Protein AF-A0A8H4EU46-F1 (afdb_monomer_lite)

pLDDT: mean 80.04, std 10.5, range [46.53, 94.75]

Organism: Gigaspora margarita (NCBI:txid4874)

Sequence (264 aa):
MSDFSQFVHKLSEPIPQYVLGCLPAITIAGASPANNFTQKLIWILLCLGCPFIGIFYSVNVGGHKQSRCLFWLSSNNFEDNQNGQLSYRPVGLHTMKPSANQDIDMEEYVDRCIAKVSVLERLSSIIPMYYIIVGVLEGISRAAGPIACEDWPYIPLLLSWTIPALWRRISSGNLVVKDPKKEFRDQKIIMDDDPDYKSHKYFTVFLTVFVSIFFPWITVLLAYQTPPIGYFCRSKYITIICSIWSFNNALAYLWHLKGEKKLN

Radius of gyration: 20.61 Å; chains: 1; bounding box: 51×35×64 Å

Structure (mmCIF, N/CA/C/O backbone):
data_AF-A0A8H4EU46-F1
#
_entry.id   AF-A0A8H4EU46-F1
#
loop_
_atom_site.group_PDB
_atom_site.id
_atom_site.type_symbol
_atom_site.label_atom_id
_atom_site.label_alt_id
_atom_site.label_comp_id
_atom_site.label_asym_id
_atom_site.label_entity_id
_atom_site.label_seq_id
_atom_site.pdbx_PDB_ins_code
_atom_site.Cartn_x
_atom_site.Cartn_y
_atom_site.Cartn_z
_atom_site.occupancy
_atom_site.B_iso_or_equiv
_atom_site.auth_seq_id
_atom_site.auth_comp_id
_atom_site.auth_asym_id
_atom_site.auth_atom_id
_atom_site.pdbx_PDB_model_num
ATOM 1 N N . MET A 1 1 ? -33.243 0.406 18.467 1.00 50.25 1 MET A N 1
ATOM 2 C CA . MET A 1 1 ? -31.784 0.589 18.679 1.00 50.25 1 MET A CA 1
ATOM 3 C C . MET A 1 1 ? -31.140 -0.572 19.446 1.00 50.25 1 MET A C 1
ATOM 5 O O . MET A 1 1 ? -29.965 -0.818 19.215 1.00 50.25 1 MET A O 1
ATOM 9 N N . SER A 1 2 ? -31.877 -1.318 20.287 1.00 56.81 2 SER A N 1
ATOM 10 C CA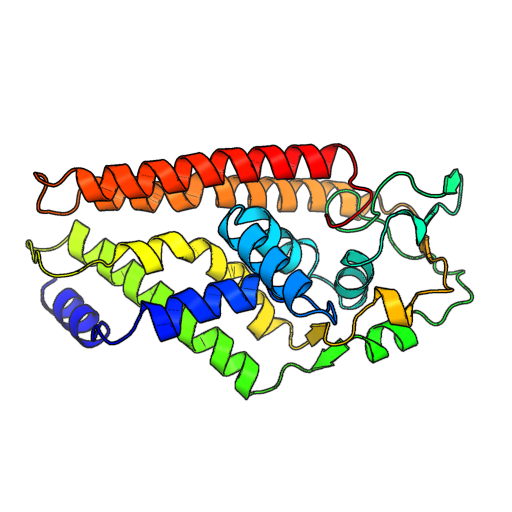 . SER A 1 2 ? -31.389 -2.528 20.983 1.00 56.81 2 SER A CA 1
ATOM 11 C C . SER A 1 2 ? -30.964 -3.660 20.037 1.00 56.81 2 SER A C 1
ATOM 13 O O . SER A 1 2 ? -29.894 -4.234 20.225 1.00 56.81 2 SER A O 1
ATOM 15 N N . ASP A 1 3 ? -31.750 -3.924 18.988 1.00 66.44 3 ASP A N 1
ATOM 16 C CA . ASP A 1 3 ? -31.536 -5.077 18.095 1.00 66.44 3 ASP A CA 1
ATOM 17 C C . ASP A 1 3 ? -30.266 -4.951 17.248 1.00 66.44 3 ASP A C 1
ATOM 19 O O . ASP A 1 3 ? -29.568 -5.932 17.013 1.00 66.44 3 ASP A O 1
ATOM 23 N N . PHE A 1 4 ? -29.920 -3.727 16.834 1.00 65.25 4 PHE A N 1
ATOM 24 C CA . PHE A 1 4 ? -28.705 -3.466 16.059 1.00 65.25 4 PHE A CA 1
ATOM 25 C C . PHE A 1 4 ? -27.439 -3.688 16.894 1.00 65.25 4 PHE A C 1
ATOM 27 O O . PHE A 1 4 ? -26.509 -4.346 16.439 1.00 65.25 4 PHE A O 1
ATOM 34 N N . SER A 1 5 ? -27.421 -3.197 18.137 1.00 61.88 5 SER A N 1
ATOM 35 C CA . SER A 1 5 ? -26.275 -3.371 19.038 1.00 61.88 5 SER A CA 1
ATOM 36 C C . SER A 1 5 ? -26.052 -4.848 19.390 1.00 61.88 5 SER A C 1
ATOM 38 O O . SER A 1 5 ? -24.926 -5.338 19.320 1.00 61.88 5 SER A O 1
ATOM 40 N N . GLN A 1 6 ? -27.128 -5.595 19.671 1.00 64.69 6 GLN A N 1
ATOM 41 C CA . GLN A 1 6 ? -27.052 -7.042 19.914 1.00 64.69 6 GLN A CA 1
ATOM 42 C C . GLN A 1 6 ? -26.589 -7.824 18.679 1.00 64.69 6 GLN A C 1
ATOM 44 O O . GLN A 1 6 ? -25.790 -8.753 18.802 1.00 64.69 6 GLN A O 1
ATOM 49 N N . PHE A 1 7 ? -27.048 -7.442 17.486 1.00 65.81 7 PHE A N 1
ATOM 50 C CA . PHE A 1 7 ? -26.614 -8.057 16.234 1.00 65.81 7 PHE A CA 1
ATOM 51 C C . PHE A 1 7 ? -25.119 -7.835 15.970 1.00 65.81 7 PHE A C 1
ATOM 53 O O . PHE A 1 7 ? -24.401 -8.790 15.676 1.00 65.81 7 PHE A O 1
ATOM 60 N N . VAL A 1 8 ? -24.626 -6.604 16.138 1.00 63.31 8 VAL A N 1
ATOM 61 C CA . VAL A 1 8 ? -23.201 -6.273 15.965 1.00 63.31 8 VAL A CA 1
ATOM 62 C C . VAL A 1 8 ? -22.335 -6.989 17.002 1.00 63.31 8 VAL A C 1
ATOM 64 O O . VAL A 1 8 ? -21.307 -7.556 16.643 1.00 63.31 8 VAL A O 1
ATOM 67 N N . HIS A 1 9 ? -22.770 -7.052 18.263 1.00 64.38 9 HIS A N 1
ATOM 68 C CA . HIS A 1 9 ? -22.054 -7.784 19.311 1.00 64.38 9 HIS A CA 1
ATOM 69 C C . HIS A 1 9 ? -21.946 -9.285 19.001 1.00 64.38 9 HIS A C 1
ATOM 71 O O . HIS A 1 9 ? -20.918 -9.902 19.264 1.00 64.38 9 HIS A O 1
ATOM 77 N N . LYS A 1 10 ? -22.979 -9.885 18.397 1.00 64.62 10 LYS A N 1
ATOM 78 C CA . LYS A 1 10 ? -22.953 -11.291 17.965 1.00 64.62 10 LYS A CA 1
ATOM 79 C C . LYS A 1 10 ? -21.986 -11.537 16.799 1.00 64.62 10 LYS A C 1
ATOM 81 O O . LYS A 1 10 ? -21.453 -12.633 16.674 1.00 64.62 10 LYS A O 1
ATOM 86 N N . LEU A 1 11 ? -21.749 -10.529 15.956 1.00 60.94 11 LEU A N 1
ATOM 87 C CA . LEU A 1 11 ? -20.757 -10.582 14.874 1.00 60.94 11 LEU A CA 1
ATOM 88 C C . LEU A 1 11 ? -19.321 -10.326 15.361 1.00 60.94 11 LEU A C 1
ATOM 90 O O . LEU A 1 11 ? -18.376 -10.637 14.634 1.00 60.94 11 LEU A O 1
ATOM 94 N N . SER A 1 12 ? -19.161 -9.760 16.562 1.00 58.81 12 SER A N 1
ATOM 95 C CA . SER A 1 12 ? -17.888 -9.303 17.128 1.00 58.81 12 SER A CA 1
ATOM 96 C C . SER A 1 12 ? -17.244 -10.302 18.101 1.00 58.81 12 SER A C 1
ATOM 98 O O . SER A 1 12 ? -16.515 -9.896 19.001 1.00 58.81 12 SER A O 1
ATOM 100 N N . GLU A 1 13 ? -17.478 -11.617 17.950 1.00 59.16 13 GLU A N 1
ATOM 101 C CA . GLU A 1 13 ? -16.799 -12.603 18.807 1.00 59.16 13 GLU A CA 1
ATOM 102 C C . GLU A 1 13 ? -15.269 -12.335 18.839 1.00 59.16 13 GLU A C 1
ATOM 104 O O . GLU A 1 13 ? -14.627 -12.246 17.785 1.00 59.16 13 GLU A O 1
ATOM 109 N N . PRO A 1 14 ? -14.671 -12.149 20.035 1.00 55.31 14 PRO A N 1
ATOM 110 C CA . PRO A 1 14 ? -13.412 -11.411 20.209 1.00 55.31 14 PRO A CA 1
ATOM 111 C C . PRO A 1 14 ? -12.148 -12.140 19.721 1.00 55.31 14 PRO A C 1
ATOM 113 O O . PRO A 1 14 ? -11.052 -11.573 19.723 1.00 55.31 14 PRO A O 1
ATOM 116 N N . ILE A 1 15 ? -12.258 -13.389 19.274 1.00 54.56 15 ILE A N 1
ATOM 117 C CA . ILE A 1 15 ? -11.118 -14.271 19.026 1.00 54.56 15 ILE A CA 1
ATOM 118 C C . ILE A 1 15 ? -11.065 -14.605 17.525 1.00 54.56 15 ILE A C 1
ATOM 120 O O . ILE A 1 15 ? -11.793 -15.496 17.096 1.00 54.56 15 ILE A O 1
ATOM 124 N N . PRO A 1 16 ? -10.198 -13.977 16.696 1.00 59.16 16 PRO A N 1
ATOM 125 C CA . PRO A 1 16 ? -9.233 -12.913 16.975 1.00 59.16 16 PRO A CA 1
ATOM 126 C C . PRO A 1 16 ? -9.224 -11.841 15.857 1.00 59.16 16 PRO A C 1
ATOM 128 O O . PRO A 1 16 ? -8.507 -11.971 14.858 1.00 59.16 16 PRO A O 1
ATOM 131 N N . GLN A 1 17 ? -9.951 -10.735 16.030 1.00 63.00 17 GLN A N 1
ATOM 132 C CA . GLN A 1 17 ? -9.976 -9.616 15.062 1.00 63.00 17 GLN A CA 1
ATOM 133 C C . GLN A 1 17 ? -8.570 -9.074 14.729 1.00 63.00 17 GLN A C 1
ATOM 135 O O . GLN A 1 17 ? -8.299 -8.597 13.625 1.00 63.00 17 GLN A O 1
ATOM 140 N N . TYR A 1 18 ? -7.633 -9.200 15.667 1.00 63.25 18 TYR A N 1
ATOM 141 C CA . TYR A 1 18 ? -6.230 -8.838 15.481 1.00 63.25 18 TYR A CA 1
ATOM 142 C C . TYR A 1 18 ? -5.492 -9.768 14.514 1.00 63.25 18 TYR A C 1
ATOM 144 O O . TYR A 1 18 ? -4.798 -9.307 13.607 1.00 63.25 18 TYR A O 1
ATOM 152 N N . VAL A 1 19 ? -5.656 -11.078 14.691 1.00 64.81 19 VAL A N 1
ATOM 153 C CA . VAL A 1 19 ? -4.907 -12.090 13.934 1.00 64.81 19 VAL A CA 1
ATOM 154 C C . VAL A 1 19 ? -5.554 -12.350 12.577 1.00 64.81 19 VAL A C 1
ATOM 156 O O . VAL A 1 19 ? -4.840 -12.539 11.599 1.00 64.81 19 VAL A O 1
ATOM 159 N N . LEU A 1 20 ? -6.886 -12.317 12.496 1.00 66.94 20 LEU A N 1
ATOM 160 C CA . LEU A 1 20 ? -7.625 -12.560 11.253 1.00 66.94 20 LEU A CA 1
ATOM 161 C C . LEU A 1 20 ? -7.968 -11.276 10.487 1.00 66.94 20 LEU A C 1
ATOM 163 O O . LEU A 1 20 ? -8.186 -11.329 9.279 1.00 66.94 20 LEU A O 1
ATOM 167 N N . GLY A 1 21 ? -7.997 -10.124 11.162 1.00 69.06 21 GLY A N 1
ATOM 168 C CA . GLY A 1 21 ? -8.304 -8.833 10.548 1.00 69.06 21 GLY A CA 1
ATOM 169 C C . GLY A 1 21 ? -7.073 -7.981 10.277 1.00 69.06 21 GLY A C 1
ATOM 170 O O . GLY A 1 21 ? -6.743 -7.661 9.137 1.00 69.06 21 GLY A O 1
ATOM 171 N N . CYS A 1 22 ? -6.361 -7.624 11.339 1.00 73.06 22 CYS A N 1
ATOM 172 C CA . CYS A 1 22 ? -5.340 -6.581 11.282 1.00 73.06 22 CYS A CA 1
ATOM 173 C C . CYS A 1 22 ? -4.064 -7.043 10.562 1.00 73.06 22 CYS A C 1
ATOM 175 O O . CYS A 1 22 ? -3.592 -6.375 9.640 1.00 73.06 22 CYS A O 1
ATOM 177 N N . LEU A 1 23 ? -3.523 -8.206 10.942 1.00 73.81 23 LEU A N 1
ATOM 178 C CA . LEU A 1 23 ? -2.303 -8.742 10.327 1.00 73.81 23 LEU A CA 1
ATOM 179 C C . LEU A 1 23 ? -2.484 -9.055 8.828 1.00 73.81 23 LEU A C 1
ATOM 181 O O . LEU A 1 23 ? -1.631 -8.638 8.035 1.00 73.81 23 LEU A O 1
ATOM 185 N N . PRO A 1 24 ? -3.580 -9.702 8.382 1.00 75.44 24 PRO A N 1
ATOM 186 C CA . PRO A 1 24 ? -3.806 -9.936 6.960 1.00 75.44 24 PRO A CA 1
ATOM 187 C C . PRO A 1 24 ? -4.014 -8.631 6.189 1.00 75.44 24 PRO A C 1
ATOM 189 O O . PRO A 1 24 ? -3.434 -8.472 5.121 1.00 75.44 24 PRO A O 1
ATOM 192 N N . ALA A 1 25 ? -4.737 -7.648 6.741 1.00 78.69 25 ALA A N 1
ATOM 193 C CA . ALA A 1 25 ? -4.912 -6.345 6.095 1.00 78.69 25 ALA A CA 1
ATOM 194 C C . ALA A 1 25 ? -3.571 -5.649 5.808 1.00 78.69 25 ALA A C 1
ATOM 196 O O . ALA A 1 25 ? -3.318 -5.208 4.684 1.00 78.69 25 ALA A O 1
ATOM 197 N N . ILE A 1 26 ? -2.689 -5.597 6.810 1.00 77.00 26 ILE A N 1
ATOM 198 C CA . ILE A 1 26 ? -1.384 -4.933 6.707 1.00 77.00 26 ILE A CA 1
ATOM 199 C C . ILE A 1 26 ? -0.453 -5.703 5.763 1.00 77.00 26 ILE A C 1
ATOM 201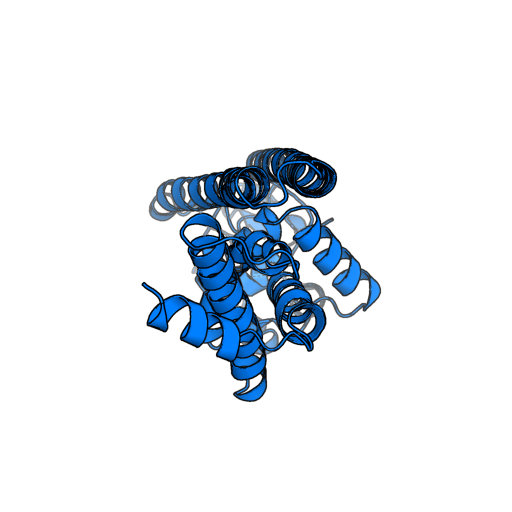 O O . ILE A 1 26 ? 0.192 -5.102 4.906 1.00 77.00 26 ILE A O 1
ATOM 205 N N . THR A 1 27 ? -0.399 -7.033 5.872 1.00 75.50 27 THR A N 1
ATOM 206 C CA . THR A 1 27 ? 0.440 -7.867 4.989 1.00 75.50 27 THR A CA 1
ATOM 207 C C . THR A 1 27 ? -0.025 -7.813 3.536 1.00 75.50 27 THR A C 1
ATOM 209 O O . THR A 1 27 ? 0.795 -7.847 2.620 1.00 75.50 27 THR A O 1
ATOM 212 N N . ILE A 1 28 ? -1.330 -7.676 3.306 1.00 75.75 28 ILE A N 1
ATOM 213 C CA . ILE A 1 28 ? -1.902 -7.541 1.971 1.00 75.75 28 ILE A CA 1
ATOM 214 C C . ILE A 1 28 ? -1.615 -6.162 1.375 1.00 75.75 28 ILE A C 1
ATOM 216 O O . ILE A 1 28 ? -1.217 -6.093 0.209 1.00 75.75 28 ILE A O 1
ATOM 220 N N . ALA A 1 29 ? -1.790 -5.092 2.151 1.00 75.06 29 ALA A N 1
ATOM 221 C CA . ALA A 1 29 ? -1.477 -3.730 1.721 1.00 75.06 29 ALA A CA 1
ATOM 222 C C . ALA A 1 29 ? 0.034 -3.532 1.492 1.00 75.06 29 ALA A C 1
ATOM 224 O O . ALA A 1 29 ? 0.433 -2.835 0.562 1.00 75.06 29 ALA A O 1
ATOM 225 N N . GLY A 1 30 ? 0.864 -4.194 2.302 1.00 73.81 30 GLY A N 1
ATOM 226 C CA . GLY A 1 30 ? 2.323 -4.214 2.213 1.00 73.81 30 GLY A CA 1
ATOM 227 C C . GLY A 1 30 ? 2.893 -5.387 1.413 1.00 73.81 30 GLY A C 1
ATOM 228 O O . GLY A 1 30 ? 4.043 -5.767 1.625 1.00 73.81 30 GLY A O 1
ATOM 229 N N . ALA A 1 31 ? 2.126 -6.004 0.513 1.00 81.75 31 ALA A N 1
ATOM 230 C CA . ALA A 1 31 ? 2.647 -7.102 -0.294 1.00 81.75 31 ALA A CA 1
ATOM 231 C C . ALA A 1 31 ? 3.694 -6.593 -1.302 1.00 81.75 31 ALA A C 1
ATOM 233 O O . ALA A 1 31 ? 3.405 -5.736 -2.137 1.00 81.75 31 ALA A O 1
ATOM 234 N N . SER A 1 32 ? 4.905 -7.151 -1.230 1.00 85.50 32 SER A N 1
ATOM 235 C CA . SER A 1 32 ? 6.032 -6.828 -2.111 1.00 85.50 32 SER A CA 1
ATOM 236 C C . SER A 1 32 ? 6.474 -8.055 -2.924 1.00 85.50 32 SER A C 1
ATOM 238 O O . SER A 1 32 ? 6.545 -9.154 -2.360 1.00 85.50 32 SER A O 1
ATOM 240 N N . PRO A 1 33 ? 6.821 -7.889 -4.218 1.00 83.81 33 PRO A N 1
ATOM 241 C CA . PRO A 1 33 ? 7.354 -8.950 -5.067 1.00 83.81 33 PRO A CA 1
ATOM 242 C C . PRO A 1 33 ? 8.851 -9.209 -4.835 1.00 83.81 33 PRO A C 1
ATOM 244 O O . PRO A 1 33 ? 9.437 -10.047 -5.515 1.00 83.81 33 PRO A O 1
ATOM 247 N N . ALA A 1 34 ? 9.496 -8.496 -3.902 1.00 84.25 34 ALA A N 1
ATOM 248 C CA . ALA A 1 34 ? 10.905 -8.702 -3.583 1.00 84.25 34 ALA A CA 1
ATOM 249 C C . ALA A 1 34 ? 11.177 -10.164 -3.205 1.00 84.25 34 ALA A C 1
ATOM 251 O O . ALA A 1 34 ? 10.420 -10.761 -2.449 1.00 84.25 34 ALA A O 1
ATOM 252 N N . ASN A 1 35 ? 12.279 -10.750 -3.667 1.00 81.69 35 ASN A N 1
ATOM 253 C CA . ASN A 1 35 ? 12.582 -12.149 -3.330 1.00 81.69 35 ASN A CA 1
ATOM 254 C C . ASN A 1 35 ? 13.032 -12.339 -1.873 1.00 81.69 35 ASN A C 1
ATOM 256 O O . ASN A 1 35 ? 12.832 -13.404 -1.292 1.00 81.69 35 ASN A O 1
ATOM 260 N N . ASN A 1 36 ? 13.625 -11.307 -1.273 1.00 86.50 36 ASN A N 1
ATOM 261 C CA . ASN A 1 36 ? 14.213 -11.390 0.059 1.00 86.50 36 ASN A CA 1
ATOM 262 C C . ASN A 1 36 ? 13.157 -11.140 1.141 1.00 86.50 36 ASN A C 1
ATOM 264 O O . ASN A 1 36 ? 12.496 -10.100 1.138 1.00 86.50 36 ASN A O 1
ATOM 268 N N . PHE A 1 37 ? 13.058 -12.045 2.121 1.00 85.31 37 PHE A N 1
ATOM 269 C CA . PHE A 1 37 ? 12.117 -11.913 3.241 1.00 85.31 37 PHE A CA 1
ATOM 270 C C . PHE A 1 37 ? 12.286 -10.587 3.996 1.00 85.31 37 PHE A C 1
ATOM 272 O O . PHE A 1 37 ? 11.305 -9.892 4.243 1.00 85.31 37 PHE A O 1
ATOM 279 N N . THR A 1 38 ? 13.528 -10.180 4.275 1.00 87.06 38 THR A N 1
ATOM 280 C CA . THR A 1 38 ? 13.828 -8.915 4.963 1.00 87.06 38 THR A CA 1
ATOM 281 C C . THR A 1 38 ? 13.280 -7.706 4.209 1.00 87.06 38 THR A C 1
ATOM 283 O O . THR A 1 38 ? 12.719 -6.807 4.821 1.00 87.06 38 THR A O 1
ATOM 286 N N . GLN A 1 39 ? 13.375 -7.694 2.876 1.00 84.88 39 GLN A N 1
ATOM 287 C CA . GLN A 1 39 ? 12.844 -6.597 2.060 1.00 84.88 39 GLN A CA 1
ATOM 288 C C . GLN A 1 39 ? 11.314 -6.574 2.067 1.00 84.88 39 GLN A C 1
ATOM 290 O O . GLN A 1 39 ? 10.725 -5.499 2.154 1.00 84.88 39 GLN A O 1
ATOM 295 N N . LYS A 1 40 ? 10.664 -7.747 2.037 1.00 86.94 40 LYS A N 1
ATOM 296 C CA . LYS A 1 40 ? 9.206 -7.837 2.202 1.00 86.94 40 LYS A CA 1
ATOM 297 C C . LYS A 1 40 ? 8.775 -7.286 3.559 1.00 86.94 40 LYS A C 1
ATOM 299 O O . LYS A 1 40 ? 7.848 -6.488 3.624 1.00 86.94 40 LYS A O 1
ATOM 304 N N . LEU A 1 41 ? 9.467 -7.677 4.628 1.00 86.50 41 LEU A N 1
ATOM 305 C CA . LEU A 1 41 ? 9.151 -7.242 5.985 1.00 86.50 41 LEU A CA 1
ATOM 306 C C . LEU A 1 41 ? 9.365 -5.735 6.170 1.00 86.50 41 LEU A C 1
ATOM 308 O O . LEU A 1 41 ? 8.496 -5.071 6.727 1.00 86.50 41 LEU A O 1
ATOM 312 N N . ILE A 1 42 ? 10.455 -5.175 5.637 1.00 88.12 42 ILE A N 1
ATOM 313 C CA . ILE A 1 42 ? 10.683 -3.721 5.619 1.00 88.12 42 ILE A CA 1
ATOM 314 C C . ILE A 1 42 ? 9.531 -3.008 4.908 1.00 88.12 42 ILE A C 1
ATOM 316 O O . ILE A 1 42 ? 9.001 -2.038 5.437 1.00 88.12 42 ILE A O 1
ATOM 320 N N . TRP A 1 43 ? 9.091 -3.509 3.751 1.00 87.44 43 TRP A N 1
ATOM 321 C CA . TRP A 1 43 ? 7.989 -2.899 3.007 1.00 87.44 43 TRP A CA 1
ATOM 322 C C . TRP A 1 43 ? 6.659 -2.929 3.775 1.00 87.44 43 TRP A C 1
ATOM 324 O O . TRP A 1 43 ? 5.918 -1.946 3.781 1.00 87.44 43 TRP A O 1
ATOM 334 N N . ILE A 1 44 ? 6.380 -4.026 4.480 1.00 88.12 44 ILE A N 1
ATOM 335 C CA . ILE A 1 44 ? 5.216 -4.146 5.367 1.00 88.12 44 ILE A CA 1
ATOM 336 C C . ILE A 1 44 ? 5.297 -3.118 6.504 1.00 88.12 44 ILE A C 1
ATOM 338 O O . ILE A 1 44 ? 4.316 -2.425 6.771 1.00 88.12 44 ILE A O 1
ATOM 342 N N . LEU A 1 45 ? 6.461 -2.979 7.147 1.00 86.94 45 LEU A N 1
ATOM 343 C CA . LEU A 1 45 ? 6.676 -2.000 8.217 1.00 86.94 45 LEU A CA 1
ATOM 344 C C . LEU A 1 45 ? 6.571 -0.555 7.712 1.00 86.94 45 LEU A C 1
ATOM 346 O O . LEU A 1 45 ? 6.001 0.286 8.404 1.00 86.94 45 LEU A O 1
ATOM 350 N N . LEU A 1 46 ? 7.052 -0.274 6.499 1.00 87.06 46 LEU A N 1
ATOM 351 C CA . LEU A 1 46 ? 6.880 1.025 5.847 1.00 87.06 46 LEU A CA 1
ATOM 352 C C . LEU A 1 46 ? 5.399 1.335 5.614 1.00 87.06 46 LEU A C 1
ATOM 354 O O . LEU A 1 46 ? 4.954 2.425 5.959 1.00 87.06 46 LEU A O 1
ATOM 358 N N . CYS A 1 47 ? 4.616 0.377 5.110 1.00 86.44 47 CYS A N 1
ATOM 359 C CA . CYS A 1 47 ? 3.171 0.555 4.929 1.00 86.44 47 CYS A CA 1
ATOM 360 C C . CYS A 1 47 ? 2.429 0.717 6.266 1.00 86.44 47 CYS A C 1
ATOM 362 O O . CYS A 1 47 ? 1.454 1.460 6.338 1.00 86.44 47 CYS A O 1
ATOM 364 N N . LEU A 1 48 ? 2.893 0.055 7.332 1.00 86.75 48 LEU A N 1
ATOM 365 C CA . LEU A 1 48 ? 2.341 0.213 8.679 1.00 86.75 48 LEU A CA 1
ATOM 366 C C . LEU A 1 48 ? 2.670 1.584 9.286 1.00 86.75 48 LEU A C 1
ATOM 368 O O . LEU A 1 48 ? 1.838 2.161 9.979 1.00 86.75 48 LEU A O 1
ATOM 372 N N . GLY A 1 49 ? 3.876 2.104 9.055 1.00 87.38 49 GLY A N 1
ATOM 373 C CA . GLY A 1 49 ? 4.298 3.423 9.532 1.00 87.38 49 GLY A CA 1
ATOM 374 C C . GLY A 1 49 ? 3.787 4.583 8.674 1.00 87.38 49 GLY A C 1
ATOM 375 O O . GLY A 1 49 ? 3.698 5.710 9.162 1.00 87.38 49 GLY A O 1
ATOM 376 N N . CYS A 1 50 ? 3.463 4.316 7.410 1.00 89.81 50 CYS A N 1
ATOM 377 C CA . CYS A 1 50 ? 3.017 5.279 6.412 1.00 89.81 50 CYS A CA 1
ATOM 378 C C . CYS A 1 50 ? 1.903 4.657 5.545 1.00 89.81 50 CYS A C 1
ATOM 380 O O . CYS A 1 50 ? 2.179 4.125 4.461 1.00 89.81 50 CYS A O 1
ATOM 382 N N . PRO A 1 51 ? 0.638 4.719 6.007 1.00 86.88 51 PRO A N 1
ATOM 383 C CA . PRO A 1 51 ? -0.526 4.214 5.276 1.00 86.88 51 PRO A CA 1
ATOM 384 C C . PRO A 1 51 ? -0.590 4.647 3.810 1.00 86.88 51 PRO A C 1
ATOM 386 O O . PRO A 1 51 ? -0.974 3.869 2.931 1.00 86.88 51 PRO A O 1
ATOM 389 N N . PHE A 1 52 ? -0.163 5.882 3.537 1.00 89.88 52 PHE A N 1
ATOM 390 C CA . PHE A 1 52 ? -0.170 6.461 2.204 1.00 89.88 52 PHE A CA 1
ATOM 391 C C . PHE A 1 52 ? 0.559 5.583 1.181 1.00 89.88 52 PHE A C 1
ATOM 393 O O . PHE A 1 52 ? 0.029 5.392 0.092 1.00 89.88 52 PHE A O 1
ATOM 400 N N . ILE A 1 53 ? 1.708 4.989 1.517 1.00 88.00 53 ILE A N 1
ATOM 401 C CA . ILE A 1 53 ? 2.517 4.197 0.572 1.00 88.00 53 ILE A CA 1
ATOM 402 C C . ILE A 1 53 ? 1.741 2.972 0.063 1.00 88.00 53 ILE A C 1
ATOM 404 O O . ILE A 1 53 ? 1.702 2.705 -1.143 1.00 88.00 53 ILE A O 1
ATOM 408 N N . GLY A 1 54 ? 1.077 2.246 0.966 1.00 86.06 54 GLY A N 1
ATOM 409 C CA . GLY A 1 54 ? 0.308 1.048 0.619 1.00 86.06 54 GLY A CA 1
ATOM 410 C C . GLY A 1 54 ? -0.925 1.366 -0.233 1.00 86.06 54 GLY A C 1
ATOM 411 O O . GLY A 1 54 ? -1.194 0.687 -1.233 1.00 86.06 54 GLY A O 1
ATOM 412 N N . ILE A 1 55 ? -1.658 2.432 0.116 1.00 87.50 55 ILE A N 1
ATOM 413 C CA . ILE A 1 55 ? -2.826 2.883 -0.661 1.00 87.50 55 ILE A CA 1
ATOM 414 C C . ILE A 1 55 ? -2.382 3.464 -2.005 1.00 87.50 55 ILE A C 1
ATOM 416 O O . ILE A 1 55 ? -3.007 3.193 -3.029 1.00 87.50 55 ILE A O 1
ATOM 420 N N . PHE A 1 56 ? -1.288 4.221 -2.034 1.00 89.00 56 PHE A N 1
ATOM 421 C CA . PHE A 1 56 ? -0.720 4.794 -3.247 1.00 89.00 56 PHE A CA 1
ATOM 422 C C . PHE A 1 56 ? -0.391 3.707 -4.271 1.00 89.00 56 PHE A C 1
ATOM 424 O O . PHE A 1 56 ? -0.877 3.766 -5.404 1.00 89.00 56 PHE A O 1
ATOM 431 N N . TYR A 1 57 ? 0.340 2.670 -3.859 1.00 87.38 57 TYR A N 1
ATOM 432 C CA . TYR A 1 57 ? 0.635 1.532 -4.725 1.00 87.38 57 TYR A CA 1
ATOM 433 C C . TYR A 1 57 ? -0.644 0.818 -5.186 1.00 87.38 57 TYR A C 1
ATOM 435 O O . TYR A 1 57 ? -0.853 0.591 -6.380 1.00 87.38 57 TYR A O 1
ATOM 443 N N . SER A 1 58 ? -1.542 0.499 -4.255 1.00 85.06 58 SER A N 1
ATOM 444 C CA . SER A 1 58 ? -2.720 -0.310 -4.574 1.00 85.06 58 SER A CA 1
ATOM 445 C C . SER A 1 58 ? -3.709 0.435 -5.473 1.00 85.06 58 SER A C 1
ATOM 447 O O . SER A 1 58 ? -4.161 -0.116 -6.474 1.00 85.06 58 SER A O 1
ATOM 449 N N . VAL A 1 59 ? -4.029 1.689 -5.149 1.00 84.81 59 VAL A N 1
ATOM 450 C CA . VAL A 1 59 ? -5.113 2.466 -5.771 1.00 84.81 59 VAL A CA 1
ATOM 451 C C . VAL A 1 59 ? -4.615 3.344 -6.919 1.00 84.81 59 VAL A C 1
ATOM 453 O O . VAL A 1 59 ? -5.226 3.340 -7.986 1.00 84.81 59 VAL A O 1
ATOM 456 N N . ASN A 1 60 ? -3.507 4.073 -6.744 1.00 86.62 60 ASN A N 1
ATOM 457 C CA . ASN A 1 60 ? -3.052 5.058 -7.738 1.00 86.62 60 ASN A CA 1
ATOM 458 C C . ASN A 1 60 ? -2.173 4.435 -8.822 1.00 86.62 60 ASN A C 1
ATOM 460 O O . ASN A 1 60 ? -2.311 4.776 -9.999 1.00 86.62 60 ASN A O 1
ATOM 464 N N . VAL A 1 61 ? -1.292 3.511 -8.445 1.00 83.62 61 VAL A N 1
ATOM 465 C CA . VAL A 1 61 ? -0.442 2.769 -9.388 1.00 83.62 61 VAL A CA 1
ATOM 466 C C . VAL A 1 61 ? -1.176 1.545 -9.932 1.00 83.62 61 VAL A C 1
ATOM 468 O O . VAL A 1 61 ? -1.075 1.231 -11.117 1.00 83.62 61 VAL A O 1
ATOM 471 N N . GLY A 1 62 ? -1.978 0.880 -9.095 1.00 64.56 62 GLY A N 1
ATOM 472 C CA . GLY A 1 62 ? -2.646 -0.382 -9.401 1.00 64.56 62 GLY A CA 1
ATOM 473 C C . GLY A 1 62 ? -3.762 -0.342 -10.453 1.00 64.56 62 GLY A C 1
ATOM 474 O O . GLY A 1 62 ? -4.586 -1.259 -10.494 1.00 64.56 62 GLY A O 1
ATOM 475 N N . GLY A 1 63 ? -3.809 0.683 -11.300 1.00 69.50 63 GLY A N 1
ATOM 476 C CA . GLY A 1 63 ? -4.679 0.802 -12.470 1.00 69.50 63 GLY A CA 1
ATOM 477 C C . GLY A 1 63 ? -4.500 -0.352 -13.454 1.00 69.50 63 GLY A C 1
ATOM 478 O O . GLY A 1 63 ? -5.417 -1.145 -13.662 1.00 69.50 63 GLY A O 1
ATOM 479 N N . HIS A 1 64 ? -3.284 -0.456 -13.987 1.00 79.31 64 HIS A N 1
ATOM 480 C CA . HIS A 1 64 ? -2.916 -1.335 -15.093 1.00 79.31 64 HIS A CA 1
ATOM 481 C C . HIS A 1 64 ? -1.847 -2.346 -14.671 1.00 79.31 64 HIS A C 1
ATOM 483 O O . HIS A 1 64 ? -1.039 -2.074 -13.779 1.00 79.31 64 HIS A O 1
ATOM 489 N N . LYS A 1 65 ? -1.829 -3.512 -15.332 1.00 84.44 65 LYS A N 1
ATOM 490 C CA . LYS A 1 65 ? -0.814 -4.560 -15.130 1.00 84.44 65 LYS A CA 1
ATOM 491 C C . LYS A 1 65 ? 0.609 -3.996 -15.247 1.00 84.44 65 LYS A C 1
ATOM 493 O O . LYS A 1 65 ? 1.412 -4.159 -14.335 1.00 84.44 65 LYS A O 1
ATOM 498 N N . GLN A 1 66 ? 0.864 -3.264 -16.330 1.00 85.75 66 GLN A N 1
ATOM 499 C CA . GLN A 1 66 ? 2.164 -2.671 -16.643 1.00 85.75 66 GLN A CA 1
ATOM 500 C C . GLN A 1 66 ? 2.633 -1.728 -15.528 1.00 85.75 66 GLN A C 1
ATOM 502 O O . GLN A 1 66 ? 3.670 -1.966 -14.917 1.00 85.75 66 GLN A O 1
ATOM 507 N N . SER A 1 67 ? 1.828 -0.724 -15.163 1.00 85.94 67 SER A N 1
ATOM 508 C CA . SER A 1 67 ? 2.187 0.249 -14.120 1.00 85.94 67 SER A CA 1
ATOM 509 C C . SER A 1 67 ? 2.528 -0.407 -12.775 1.00 85.94 67 SER A C 1
ATOM 511 O O . SER A 1 67 ? 3.426 0.060 -12.079 1.00 85.94 67 SER A O 1
ATOM 513 N N . ARG A 1 68 ? 1.867 -1.519 -12.414 1.00 87.06 68 ARG A N 1
ATOM 514 C CA . ARG A 1 68 ? 2.182 -2.269 -11.184 1.00 87.06 68 ARG A CA 1
ATOM 515 C C . ARG A 1 68 ? 3.567 -2.892 -11.207 1.00 87.06 68 ARG A C 1
ATOM 517 O O . ARG A 1 68 ? 4.251 -2.832 -10.193 1.00 87.06 68 ARG A O 1
ATOM 524 N N . CYS A 1 69 ? 3.970 -3.489 -12.326 1.00 87.88 69 CYS A N 1
ATOM 525 C CA . CYS A 1 69 ? 5.306 -4.064 -12.477 1.00 87.88 69 CYS A CA 1
ATOM 526 C C . CYS A 1 69 ? 6.377 -2.973 -12.496 1.00 87.88 69 CYS A C 1
ATOM 528 O O . CYS A 1 69 ? 7.354 -3.054 -11.752 1.00 87.88 69 CYS A O 1
ATOM 530 N N . LEU A 1 70 ? 6.151 -1.921 -13.284 1.00 89.19 70 LEU A N 1
ATOM 531 C CA . LEU A 1 70 ? 7.113 -0.838 -13.492 1.00 89.19 70 LEU A CA 1
ATOM 532 C C . LEU A 1 70 ? 7.374 -0.022 -12.224 1.00 89.19 70 LEU A C 1
ATOM 534 O O . LEU A 1 70 ? 8.483 0.464 -12.022 1.00 89.19 70 LEU A O 1
ATOM 538 N N . PHE A 1 71 ? 6.396 0.071 -11.322 1.00 89.31 71 PHE A N 1
ATOM 539 C CA . PHE A 1 71 ? 6.560 0.754 -10.039 1.00 89.31 71 PHE A CA 1
ATOM 540 C C . PHE A 1 71 ? 7.742 0.242 -9.205 1.00 89.31 71 PHE A C 1
ATOM 542 O O . PHE A 1 71 ? 8.367 1.028 -8.488 1.00 89.31 71 PHE A O 1
ATOM 549 N N . TRP A 1 72 ? 8.055 -1.055 -9.304 1.00 88.88 72 TRP A N 1
ATOM 550 C CA . TRP A 1 72 ? 9.122 -1.699 -8.535 1.00 88.88 72 TRP A CA 1
ATOM 551 C C . TRP A 1 72 ? 10.529 -1.440 -9.085 1.00 88.88 72 TRP A C 1
ATOM 553 O O . TRP A 1 72 ? 11.513 -1.749 -8.405 1.00 88.88 72 TRP A O 1
ATOM 563 N N . LEU A 1 73 ? 10.643 -0.869 -10.286 1.00 89.12 73 LEU A N 1
ATOM 564 C CA . LEU A 1 73 ? 11.915 -0.551 -10.928 1.00 89.12 73 LEU A CA 1
ATOM 565 C C . LEU A 1 73 ? 12.472 0.797 -10.442 1.00 89.12 73 LEU A C 1
ATOM 567 O O . LEU A 1 73 ? 11.750 1.660 -9.936 1.00 89.12 73 LEU A O 1
ATOM 571 N N . SER A 1 74 ? 13.789 0.973 -10.561 1.00 87.81 74 SER A N 1
ATOM 572 C CA . SER A 1 74 ? 14.439 2.258 -10.270 1.00 87.81 74 SER A CA 1
ATOM 573 C C . SER A 1 74 ? 14.266 3.215 -11.448 1.00 87.81 74 SER A C 1
ATOM 575 O O . SER A 1 74 ? 14.110 2.764 -12.577 1.00 87.81 74 SER A O 1
ATOM 577 N N . SER A 1 75 ? 14.389 4.527 -11.215 1.00 86.31 75 SER A N 1
ATOM 578 C CA . SER A 1 75 ? 14.445 5.525 -12.298 1.00 86.31 75 SER A CA 1
ATOM 579 C C . SER A 1 75 ? 15.514 5.198 -13.353 1.00 86.31 75 SER A C 1
ATOM 581 O O . SER A 1 75 ? 15.336 5.512 -14.517 1.00 86.31 75 SER A O 1
ATOM 583 N N . ASN A 1 76 ? 16.592 4.502 -12.971 1.00 86.12 76 ASN A N 1
ATOM 584 C CA . ASN A 1 76 ? 17.673 4.107 -13.882 1.00 86.12 76 ASN A CA 1
ATOM 585 C C . ASN A 1 76 ? 17.256 3.115 -14.977 1.00 86.12 76 ASN A C 1
ATOM 587 O O . ASN A 1 76 ? 17.977 2.975 -15.959 1.00 86.12 76 ASN A O 1
ATOM 591 N N . ASN A 1 77 ? 16.140 2.409 -14.797 1.00 86.38 77 ASN A N 1
ATOM 592 C CA . ASN A 1 77 ? 15.597 1.495 -15.799 1.00 86.38 77 ASN A CA 1
ATOM 593 C C . ASN A 1 77 ? 14.766 2.223 -16.866 1.00 86.38 77 ASN A C 1
ATOM 595 O O . ASN A 1 77 ? 14.275 1.572 -17.784 1.00 86.38 77 ASN A O 1
ATOM 599 N N . PHE A 1 78 ? 14.588 3.541 -16.735 1.00 88.50 78 PHE A N 1
ATOM 600 C CA . PHE A 1 78 ? 13.736 4.334 -17.607 1.00 88.50 78 PHE A CA 1
ATOM 601 C C . PHE A 1 78 ? 14.520 5.437 -18.313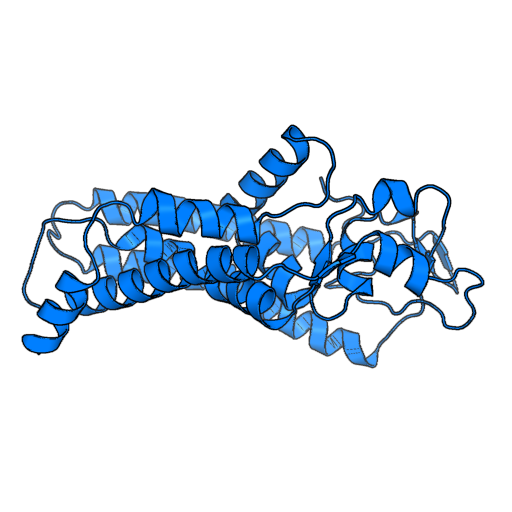 1.00 88.50 78 PHE A C 1
ATOM 603 O O . PHE A 1 78 ? 15.375 6.105 -17.722 1.00 88.50 78 PHE A O 1
ATOM 610 N N . GLU A 1 79 ? 14.173 5.648 -19.574 1.00 88.12 79 GLU A N 1
ATOM 611 C CA . GLU A 1 79 ? 14.688 6.724 -20.409 1.00 88.12 79 GLU A CA 1
ATOM 612 C C . GLU A 1 79 ? 13.518 7.519 -20.982 1.00 88.12 79 GLU A C 1
ATOM 614 O O . GLU A 1 79 ? 12.476 6.969 -21.327 1.00 88.12 79 GLU A O 1
ATOM 619 N N . ASP A 1 80 ? 13.689 8.828 -21.023 1.00 85.44 80 ASP A N 1
ATOM 620 C CA . ASP A 1 80 ? 12.846 9.742 -21.767 1.00 85.44 80 ASP A CA 1
ATOM 621 C C . ASP A 1 80 ? 13.262 9.653 -23.236 1.00 85.44 80 ASP A C 1
ATOM 623 O O . ASP A 1 80 ? 14.449 9.765 -23.563 1.00 85.44 80 ASP A O 1
ATOM 627 N N . ASN A 1 81 ? 12.278 9.476 -24.111 1.00 78.12 81 ASN A N 1
ATOM 628 C CA . ASN A 1 81 ? 12.466 9.465 -25.557 1.00 78.12 81 ASN A CA 1
ATOM 629 C C . ASN A 1 81 ? 13.176 10.740 -26.063 1.00 78.12 81 ASN A C 1
ATOM 631 O O . ASN A 1 81 ? 13.887 10.708 -27.064 1.00 78.12 81 ASN A O 1
ATOM 635 N N . GLN A 1 82 ? 13.026 11.864 -25.352 1.00 72.94 82 GLN A N 1
ATOM 636 C CA . GLN A 1 82 ? 13.578 13.160 -25.755 1.00 72.94 82 GLN A CA 1
ATOM 637 C C . GLN A 1 82 ? 14.885 13.534 -25.042 1.00 72.94 82 GLN A C 1
ATOM 639 O O . GLN A 1 82 ? 15.784 14.089 -25.670 1.00 72.94 82 GLN A O 1
ATOM 644 N N . ASN A 1 83 ? 15.006 13.255 -23.739 1.00 69.56 83 ASN A N 1
ATOM 645 C CA . ASN A 1 83 ? 16.065 13.826 -22.889 1.00 69.56 83 ASN A CA 1
ATOM 646 C C . ASN A 1 83 ? 17.041 12.794 -22.293 1.00 69.56 83 ASN A C 1
ATOM 648 O O . ASN A 1 83 ? 17.874 13.147 -21.453 1.00 69.56 83 ASN A O 1
ATOM 652 N N . GLY A 1 84 ? 16.970 11.525 -22.706 1.00 79.00 84 GLY A N 1
ATOM 653 C CA . GLY A 1 84 ? 17.856 10.473 -22.205 1.00 79.00 84 GLY A CA 1
ATOM 654 C C . GLY A 1 84 ? 17.438 9.966 -20.822 1.00 79.00 84 GLY A C 1
ATOM 655 O O . GLY A 1 84 ? 16.289 9.606 -20.609 1.00 79.00 84 GLY A O 1
ATOM 656 N N . GLN A 1 85 ? 18.352 9.866 -19.854 1.00 79.44 85 GLN A N 1
ATOM 657 C CA . GLN A 1 85 ? 18.051 9.188 -18.584 1.00 79.44 85 GLN A CA 1
ATOM 658 C C . GLN A 1 85 ? 17.085 9.980 -17.683 1.00 79.44 85 GLN A C 1
ATOM 660 O O . GLN A 1 85 ? 17.345 11.130 -17.320 1.00 79.44 85 GLN A O 1
ATOM 665 N N . LEU A 1 86 ? 16.016 9.325 -17.216 1.00 83.12 86 LEU A N 1
ATOM 666 C CA . LEU A 1 86 ? 15.042 9.934 -16.309 1.00 83.12 86 LEU A CA 1
ATOM 667 C C . LEU A 1 86 ? 15.601 10.110 -14.889 1.00 83.12 86 LEU A C 1
ATOM 669 O O . LEU A 1 86 ? 16.163 9.199 -14.274 1.00 83.12 86 LEU A O 1
ATOM 673 N N . SER A 1 87 ? 15.395 11.304 -14.328 1.00 82.88 87 SER A N 1
ATOM 674 C CA . SER A 1 87 ? 15.839 11.652 -12.973 1.00 82.88 87 SER A CA 1
ATOM 675 C C . SER A 1 87 ? 14.844 11.256 -11.875 1.00 82.88 87 SER A C 1
ATOM 677 O O . SER A 1 87 ? 15.190 11.333 -10.696 1.00 82.88 87 SER A O 1
ATOM 679 N N . TYR A 1 88 ? 13.645 10.802 -12.244 1.00 85.25 88 TYR A N 1
ATOM 680 C CA . TYR A 1 88 ? 12.562 10.404 -11.345 1.00 85.25 88 TYR A CA 1
ATOM 681 C C . TYR A 1 88 ? 11.849 9.151 -11.861 1.00 85.25 88 TYR A C 1
ATOM 683 O O . TYR A 1 88 ? 12.010 8.760 -13.016 1.00 85.25 88 TYR A O 1
ATOM 691 N N . ARG A 1 89 ? 11.060 8.490 -11.004 1.00 86.00 89 ARG A N 1
ATOM 692 C CA . ARG A 1 89 ? 10.238 7.349 -11.422 1.00 86.00 89 ARG A CA 1
ATOM 693 C C . ARG A 1 89 ? 9.011 7.806 -12.226 1.00 86.00 89 ARG A C 1
ATOM 695 O O . ARG A 1 89 ? 8.191 8.542 -11.674 1.00 86.00 89 ARG A O 1
ATOM 702 N N . PRO A 1 90 ? 8.823 7.298 -13.456 1.00 84.81 90 PRO A N 1
ATOM 703 C CA . PRO A 1 90 ? 7.734 7.692 -14.355 1.00 84.81 90 PRO A CA 1
ATOM 704 C C . PRO A 1 90 ? 6.388 7.002 -14.039 1.00 84.81 90 PRO A C 1
ATOM 706 O O . PRO A 1 90 ? 5.535 6.815 -14.906 1.00 84.81 90 PRO A O 1
ATOM 709 N N . VAL A 1 91 ? 6.196 6.540 -12.798 1.00 84.25 91 VAL A N 1
ATOM 710 C CA . VAL A 1 91 ? 5.034 5.742 -12.384 1.00 84.25 91 VAL A CA 1
ATOM 711 C C . VAL A 1 91 ? 4.425 6.330 -11.118 1.00 84.25 91 VAL A C 1
ATOM 713 O O . VAL A 1 91 ? 5.121 6.588 -10.135 1.00 84.25 91 VAL A O 1
ATOM 716 N N . GLY A 1 92 ? 3.102 6.498 -11.120 1.00 83.06 92 GLY A N 1
ATOM 717 C CA . GLY A 1 92 ? 2.353 7.044 -9.991 1.00 83.06 92 GLY A CA 1
ATOM 718 C C . GLY A 1 92 ? 2.043 8.525 -10.178 1.00 83.06 92 GLY A C 1
ATOM 719 O O . GLY A 1 92 ? 1.117 8.847 -10.917 1.00 83.06 92 GLY A O 1
ATOM 720 N N . LEU A 1 93 ? 2.778 9.405 -9.488 1.00 84.88 93 LEU A N 1
ATOM 721 C CA . LEU A 1 93 ? 2.548 10.854 -9.539 1.00 84.88 93 LEU A CA 1
ATOM 722 C C . LEU A 1 93 ? 3.039 11.466 -10.857 1.00 84.88 93 LEU A C 1
ATOM 724 O O . LEU A 1 93 ? 2.282 12.132 -11.552 1.00 84.88 93 LEU A O 1
ATOM 728 N N . HIS A 1 94 ? 4.290 11.181 -11.218 1.00 84.75 94 HIS A N 1
ATOM 729 C CA . HIS A 1 94 ? 4.898 11.602 -12.481 1.00 84.75 94 HIS A CA 1
ATOM 730 C C . HIS A 1 94 ? 4.615 10.561 -13.567 1.00 84.75 94 HIS A C 1
ATOM 732 O O . HIS A 1 94 ? 5.535 9.953 -14.099 1.00 84.75 94 HIS A O 1
ATOM 738 N N . THR A 1 95 ? 3.334 10.254 -13.799 1.00 83.44 95 THR A N 1
ATOM 739 C CA . THR A 1 95 ? 2.946 9.192 -14.736 1.00 83.44 95 THR A CA 1
ATOM 740 C C . THR A 1 95 ? 3.400 9.525 -16.155 1.00 83.44 95 THR A C 1
ATOM 742 O O . THR A 1 95 ? 3.149 10.621 -16.643 1.00 83.44 95 THR A O 1
ATOM 745 N N . MET A 1 96 ? 4.026 8.556 -16.809 1.00 86.69 96 MET A N 1
ATOM 746 C CA . MET A 1 96 ? 4.310 8.559 -18.243 1.00 86.69 96 MET A CA 1
ATOM 747 C C . MET A 1 96 ? 3.780 7.264 -18.854 1.00 86.69 96 MET A C 1
ATOM 749 O O . MET A 1 96 ? 3.471 6.305 -18.130 1.00 86.69 96 MET A O 1
ATOM 753 N N . LYS A 1 97 ? 3.664 7.230 -20.177 1.00 86.50 97 LYS A N 1
ATOM 754 C CA . LYS A 1 97 ? 3.284 6.029 -20.920 1.00 86.50 97 LYS A CA 1
ATOM 755 C C . LYS A 1 97 ? 4.522 5.399 -21.549 1.00 86.50 97 LYS A C 1
ATOM 757 O O . LYS A 1 97 ? 5.412 6.123 -21.968 1.00 86.50 97 LYS A O 1
ATOM 762 N N . PRO A 1 98 ? 4.602 4.068 -21.637 1.00 85.19 98 PRO A N 1
ATOM 763 C CA . PRO A 1 98 ? 5.648 3.440 -22.428 1.00 85.19 98 PRO A CA 1
ATOM 764 C C . PRO A 1 98 ? 5.509 3.798 -23.905 1.00 85.19 98 PRO A C 1
ATOM 766 O O . PRO A 1 98 ? 4.384 3.901 -24.402 1.00 85.19 98 PRO A O 1
ATOM 769 N N . SER A 1 99 ? 6.634 3.968 -24.593 1.00 84.38 99 SER A N 1
ATOM 770 C CA . SER A 1 99 ? 6.617 4.343 -26.004 1.00 84.38 99 SER A CA 1
ATOM 771 C C . SER A 1 99 ? 6.095 3.214 -26.889 1.00 84.38 99 SER A C 1
ATOM 773 O O . SER A 1 99 ? 6.435 2.047 -26.702 1.00 84.38 99 SER A O 1
ATOM 775 N N . ALA A 1 100 ? 5.289 3.567 -27.892 1.00 77.31 100 ALA A N 1
ATOM 776 C CA . ALA A 1 100 ? 4.768 2.609 -28.867 1.00 77.31 100 ALA A CA 1
ATOM 777 C C . ALA A 1 100 ? 5.859 2.055 -29.803 1.00 77.31 100 ALA A C 1
ATOM 779 O O . ALA A 1 100 ? 5.690 0.978 -30.366 1.00 77.31 100 ALA A O 1
ATOM 780 N N . ASN A 1 101 ? 6.976 2.773 -29.948 1.00 70.81 101 ASN A N 1
ATOM 781 C CA . ASN A 1 101 ? 8.082 2.422 -30.845 1.00 70.81 101 ASN A CA 1
ATOM 782 C C . ASN A 1 101 ? 9.181 1.606 -30.144 1.00 70.81 101 ASN A C 1
ATOM 784 O O . ASN A 1 101 ? 10.334 1.621 -30.568 1.00 70.81 101 ASN A O 1
ATOM 788 N N . GLN A 1 102 ? 8.857 0.956 -29.028 1.00 76.94 102 GLN A N 1
ATOM 789 C CA . GLN A 1 102 ? 9.827 0.198 -28.254 1.00 76.94 102 GLN A CA 1
ATOM 790 C C . GLN A 1 102 ? 9.978 -1.222 -28.822 1.00 76.94 102 GLN A C 1
ATOM 792 O O . GLN A 1 102 ? 8.999 -1.952 -28.929 1.00 76.94 102 GLN A O 1
ATOM 797 N N . ASP A 1 103 ? 11.214 -1.643 -29.107 1.00 69.25 103 ASP A N 1
ATOM 798 C CA . ASP A 1 103 ? 11.529 -2.992 -29.625 1.00 69.25 103 ASP A CA 1
ATOM 799 C C . ASP A 1 103 ? 11.302 -4.123 -28.600 1.00 69.25 103 ASP A C 1
ATOM 801 O O . ASP A 1 103 ? 11.411 -5.308 -28.914 1.00 69.25 103 ASP A O 1
ATOM 805 N N . ILE A 1 104 ? 11.020 -3.771 -27.345 1.00 79.25 104 ILE A N 1
ATOM 806 C CA . ILE A 1 104 ? 10.849 -4.719 -26.245 1.00 79.25 104 ILE A CA 1
ATOM 807 C C . ILE A 1 104 ? 9.377 -5.113 -26.150 1.00 79.25 104 ILE A C 1
ATOM 809 O O . ILE A 1 104 ? 8.521 -4.256 -25.921 1.00 79.25 104 ILE A O 1
ATOM 813 N N . ASP A 1 105 ? 9.098 -6.418 -26.207 1.00 82.12 105 ASP A N 1
ATOM 814 C CA . ASP A 1 105 ? 7.776 -6.966 -25.895 1.00 82.12 105 ASP A CA 1
ATOM 815 C C . ASP A 1 105 ? 7.488 -6.852 -24.390 1.00 82.12 105 ASP A C 1
ATOM 817 O O . ASP A 1 105 ? 7.693 -7.766 -23.588 1.00 82.12 105 ASP A O 1
ATOM 821 N N . MET A 1 106 ? 7.039 -5.669 -23.983 1.00 83.31 106 MET A N 1
ATOM 822 C CA . MET A 1 106 ? 6.701 -5.373 -22.597 1.00 83.31 106 MET A CA 1
ATOM 823 C C . MET A 1 106 ? 5.579 -6.251 -22.049 1.00 83.31 106 MET A C 1
ATOM 825 O O . MET A 1 106 ? 5.535 -6.472 -20.836 1.00 83.31 106 MET A O 1
ATOM 829 N N . GLU A 1 107 ? 4.670 -6.734 -22.896 1.00 85.25 107 GLU A N 1
ATOM 830 C CA . GLU A 1 107 ? 3.571 -7.584 -22.449 1.00 85.25 107 GLU A CA 1
ATOM 831 C C . GLU A 1 107 ? 4.107 -8.923 -21.941 1.00 85.25 107 GLU A C 1
ATOM 833 O O . GLU A 1 107 ? 3.724 -9.352 -20.848 1.00 85.25 107 GLU A O 1
ATOM 838 N N . GLU A 1 108 ? 5.093 -9.500 -22.630 1.00 88.50 108 GLU A N 1
ATOM 839 C CA . GLU A 1 108 ? 5.744 -10.741 -22.213 1.00 88.50 108 GLU A CA 1
ATOM 840 C C . GLU A 1 108 ? 6.411 -10.618 -20.831 1.00 88.50 108 GLU A C 1
ATOM 842 O O . GLU A 1 108 ? 6.170 -11.437 -19.936 1.00 88.50 108 GLU A O 1
ATOM 847 N N . TYR A 1 109 ? 7.226 -9.582 -20.604 1.00 87.25 109 TYR A N 1
ATOM 848 C CA . TYR A 1 109 ? 7.898 -9.395 -19.309 1.00 87.25 109 TYR A CA 1
ATOM 849 C C . TYR A 1 109 ? 6.906 -9.126 -18.172 1.00 87.25 109 TYR A C 1
ATOM 851 O O . TYR A 1 109 ? 7.085 -9.605 -17.046 1.00 87.25 109 TYR A O 1
ATOM 859 N N . VAL A 1 110 ? 5.844 -8.367 -18.449 1.00 88.75 110 VAL A N 1
ATOM 860 C CA . VAL A 1 110 ? 4.798 -8.067 -17.466 1.00 88.75 110 VAL A CA 1
ATOM 861 C C . VAL A 1 110 ? 4.015 -9.326 -17.105 1.00 88.75 110 VAL A C 1
ATOM 863 O O . VAL A 1 110 ? 3.805 -9.580 -15.916 1.00 88.75 110 VAL A O 1
ATOM 866 N N . ASP A 1 111 ? 3.640 -10.153 -18.079 1.00 89.25 111 ASP A N 1
ATOM 867 C CA . ASP A 1 111 ? 2.929 -11.406 -17.821 1.00 89.25 111 ASP A CA 1
ATOM 868 C C . ASP A 1 111 ? 3.819 -12.450 -17.126 1.00 89.25 111 ASP A C 1
ATOM 870 O O . ASP A 1 111 ? 3.326 -13.209 -16.293 1.00 89.25 111 ASP A O 1
ATOM 874 N N . ARG A 1 112 ? 5.145 -12.433 -17.331 1.00 89.00 112 ARG A N 1
ATOM 875 C CA . ARG A 1 112 ? 6.084 -13.238 -16.521 1.00 89.00 112 ARG A CA 1
ATOM 876 C C . ARG A 1 112 ? 6.118 -12.812 -15.051 1.00 89.00 112 ARG A C 1
ATOM 878 O O . ARG A 1 112 ? 6.330 -13.660 -14.178 1.00 89.00 112 ARG A O 1
ATOM 885 N N . CYS A 1 113 ? 5.921 -11.522 -14.769 1.00 87.44 113 CYS A N 1
ATOM 886 C CA . CYS A 1 113 ? 5.920 -10.970 -13.412 1.00 87.44 113 CYS A CA 1
ATOM 887 C C . CYS A 1 113 ? 4.587 -11.164 -12.675 1.00 87.44 113 CYS A C 1
ATOM 889 O O . CYS A 1 113 ? 4.559 -11.203 -11.437 1.00 87.44 113 CYS A O 1
ATOM 891 N N . ILE A 1 114 ? 3.482 -11.243 -13.419 1.00 88.69 114 ILE A N 1
ATOM 892 C CA . ILE A 1 114 ? 2.122 -11.222 -12.885 1.00 88.69 114 ILE A CA 1
ATOM 893 C C . ILE A 1 114 ? 1.531 -12.628 -12.812 1.00 88.69 114 ILE A C 1
ATOM 895 O O . ILE A 1 114 ? 1.616 -13.416 -13.742 1.00 88.69 114 ILE A O 1
ATOM 899 N N . ALA A 1 115 ? 0.837 -12.914 -11.715 1.00 87.69 115 ALA A N 1
ATOM 900 C CA . ALA A 1 115 ? -0.041 -14.070 -11.604 1.00 87.69 115 ALA A CA 1
ATOM 901 C C . ALA A 1 115 ? -1.491 -13.632 -11.373 1.00 87.69 115 ALA A C 1
ATOM 903 O O . ALA A 1 115 ? -1.764 -12.587 -10.769 1.00 87.69 115 ALA A O 1
ATOM 904 N N . LYS A 1 116 ? -2.438 -14.462 -11.824 1.00 85.38 116 LYS A N 1
ATOM 905 C CA . LYS A 1 116 ? -3.846 -14.313 -11.447 1.00 85.38 116 LYS A CA 1
ATOM 906 C C . LYS A 1 116 ? -4.004 -14.626 -9.963 1.00 85.38 116 LYS A C 1
ATOM 908 O O . LYS A 1 116 ? -3.514 -15.645 -9.485 1.00 85.38 116 LYS A O 1
ATOM 913 N N . VAL A 1 117 ? -4.723 -13.758 -9.260 1.00 82.62 117 VAL A N 1
ATOM 914 C CA . VAL A 1 117 ? -5.025 -13.924 -7.836 1.00 82.62 117 VAL A CA 1
ATOM 915 C C . VAL A 1 117 ? -5.899 -15.161 -7.663 1.00 82.62 117 VAL A C 1
ATOM 917 O O . VAL A 1 117 ? -6.965 -15.260 -8.282 1.00 82.62 117 VAL A O 1
ATOM 920 N N . SER A 1 118 ? -5.461 -16.084 -6.812 1.00 84.69 118 SER A N 1
ATOM 921 C CA . SER A 1 118 ? -6.208 -17.309 -6.518 1.00 84.69 118 SER A CA 1
ATOM 922 C C . SER A 1 118 ? -7.488 -17.021 -5.725 1.00 84.69 118 SER A C 1
ATOM 924 O O . SER A 1 118 ? -7.625 -15.983 -5.073 1.00 84.69 118 SER A O 1
ATOM 926 N N . VAL A 1 119 ? -8.438 -17.963 -5.731 1.00 83.06 119 VAL A N 1
ATOM 927 C CA . VAL A 1 119 ? -9.651 -17.864 -4.894 1.00 83.06 119 VAL A CA 1
ATOM 928 C C . VAL A 1 119 ? -9.276 -17.722 -3.416 1.00 83.06 119 VAL A C 1
ATOM 930 O O . VAL A 1 119 ? -9.852 -16.893 -2.715 1.00 83.06 119 VAL A O 1
ATOM 933 N N . LEU A 1 120 ? -8.254 -18.458 -2.966 1.00 81.50 120 LEU A N 1
ATOM 934 C CA . LEU A 1 120 ? -7.760 -18.401 -1.592 1.00 81.50 120 LEU A CA 1
ATOM 935 C C . LEU A 1 120 ? -7.223 -17.011 -1.225 1.00 81.50 120 LEU A C 1
ATOM 937 O O . LEU A 1 120 ? -7.516 -16.501 -0.150 1.00 81.50 120 LEU A O 1
ATOM 941 N N . GLU A 1 121 ? -6.485 -16.359 -2.121 1.00 79.06 121 GLU A N 1
ATOM 942 C CA . GLU A 1 121 ? -5.979 -15.001 -1.887 1.00 79.06 121 GLU A CA 1
ATOM 943 C C . GLU A 1 121 ? -7.091 -13.946 -1.872 1.00 79.06 121 GLU A C 1
ATOM 945 O O . GLU A 1 121 ? -7.021 -12.980 -1.105 1.00 79.06 121 GLU A O 1
ATOM 950 N N . ARG A 1 122 ? -8.136 -14.122 -2.692 1.00 82.44 122 ARG A N 1
ATOM 951 C CA . ARG A 1 122 ? -9.327 -13.261 -2.632 1.00 82.44 122 ARG A CA 1
ATOM 952 C C . ARG A 1 122 ? -10.042 -13.426 -1.295 1.00 82.44 122 ARG A C 1
ATOM 954 O O . ARG A 1 122 ? -10.333 -12.423 -0.654 1.00 82.44 122 ARG A O 1
ATOM 961 N N . LEU A 1 123 ? -10.246 -14.663 -0.837 1.00 82.25 123 LEU A N 1
ATOM 962 C CA . LEU A 1 123 ? -10.822 -14.953 0.482 1.00 82.25 123 LEU A CA 1
ATOM 963 C C . LEU A 1 123 ? -9.968 -14.368 1.613 1.00 82.25 123 LEU A C 1
ATOM 965 O O . LEU A 1 123 ? -10.500 -13.708 2.502 1.00 82.25 123 LEU A O 1
ATOM 969 N N . SER A 1 124 ? -8.644 -14.501 1.517 1.00 83.00 124 SER A N 1
ATOM 970 C CA . SER A 1 124 ? -7.681 -13.910 2.454 1.00 83.00 124 SER A CA 1
ATOM 971 C C . SER A 1 124 ? -7.762 -12.377 2.517 1.00 83.00 124 SER A C 1
ATOM 973 O O . SER A 1 124 ? -7.442 -11.793 3.543 1.00 83.00 124 SER A O 1
ATOM 975 N N . SER A 1 125 ? -8.251 -11.713 1.462 1.00 81.69 125 SER A N 1
ATOM 976 C CA . SER A 1 125 ? -8.508 -10.261 1.455 1.00 81.69 125 SER A CA 1
ATOM 977 C C . SER A 1 125 ? -9.913 -9.888 1.957 1.00 81.69 125 SER A C 1
ATOM 979 O O . SER A 1 125 ? -10.105 -8.792 2.480 1.00 81.69 125 SER A O 1
ATOM 981 N N . ILE A 1 126 ? -10.896 -10.783 1.813 1.00 84.56 126 ILE A N 1
ATOM 982 C CA . ILE A 1 126 ? -12.287 -10.571 2.252 1.00 84.56 126 ILE A CA 1
ATOM 983 C C . ILE A 1 126 ? -12.408 -10.683 3.771 1.00 84.56 126 ILE A C 1
ATOM 985 O O . ILE A 1 126 ? -13.051 -9.841 4.390 1.00 84.56 126 ILE A O 1
ATOM 989 N N . ILE A 1 127 ? -11.770 -11.690 4.374 1.00 82.19 127 ILE A N 1
ATOM 990 C CA . ILE A 1 127 ? -11.786 -11.917 5.827 1.00 82.19 127 ILE A CA 1
ATOM 991 C C . ILE A 1 127 ? -11.372 -10.654 6.606 1.00 82.19 127 ILE A C 1
ATOM 993 O O . ILE A 1 127 ? -12.142 -10.204 7.456 1.00 82.19 127 ILE A O 1
ATOM 997 N N . PRO A 1 128 ? -10.227 -10.006 6.314 1.00 84.00 128 PRO A N 1
ATOM 998 C CA . PRO A 1 128 ? -9.844 -8.807 7.037 1.00 84.00 128 PRO A CA 1
ATOM 999 C C . PRO A 1 128 ? -10.735 -7.609 6.736 1.00 84.00 128 PRO A C 1
ATOM 1001 O O . PRO A 1 128 ? -11.017 -6.827 7.641 1.00 84.00 128 PRO A O 1
ATOM 1004 N N . MET A 1 129 ? -11.239 -7.485 5.506 1.00 84.56 129 MET A N 1
ATOM 1005 C CA . MET A 1 129 ? -12.211 -6.448 5.167 1.00 84.56 129 MET A CA 1
ATOM 1006 C C . MET A 1 129 ? -13.495 -6.593 5.996 1.00 84.56 129 MET A C 1
ATOM 1008 O O . MET A 1 129 ? -13.990 -5.597 6.515 1.00 84.56 129 MET A O 1
ATOM 1012 N N . TYR A 1 130 ? -13.999 -7.817 6.170 1.00 84.31 130 TYR A N 1
ATOM 1013 C CA . TYR A 1 130 ? -15.153 -8.104 7.021 1.00 84.31 130 TYR A CA 1
ATOM 1014 C C . TYR A 1 130 ? -14.909 -7.654 8.467 1.00 84.31 130 TYR A C 1
ATOM 1016 O O . TYR A 1 130 ? -15.709 -6.893 9.007 1.00 84.31 130 TYR A O 1
ATOM 1024 N N . TYR A 1 131 ? -13.779 -8.039 9.069 1.00 80.94 131 TYR A N 1
ATOM 1025 C CA . TYR A 1 131 ? -13.463 -7.655 10.449 1.00 80.94 131 TYR A CA 1
ATOM 1026 C C . TYR A 1 131 ? -13.286 -6.145 10.628 1.00 80.94 131 TYR A C 1
ATOM 1028 O O . TYR A 1 131 ? -13.715 -5.594 11.639 1.00 80.94 131 TYR A O 1
ATOM 1036 N N . ILE A 1 132 ? -12.702 -5.460 9.643 1.00 82.38 132 ILE A N 1
ATOM 1037 C CA . ILE A 1 132 ? -12.608 -3.998 9.649 1.00 82.38 132 ILE A CA 1
ATOM 1038 C C . ILE A 1 132 ? -14.005 -3.369 9.608 1.00 82.38 132 ILE A C 1
ATOM 1040 O O . ILE A 1 132 ? -14.282 -2.465 10.392 1.00 82.38 132 ILE A O 1
ATOM 1044 N N . ILE A 1 133 ? -14.897 -3.847 8.735 1.00 83.62 133 ILE A N 1
ATOM 1045 C CA . ILE A 1 133 ? -16.267 -3.323 8.623 1.00 83.62 133 ILE A CA 1
ATOM 1046 C C . ILE A 1 133 ? -17.041 -3.551 9.924 1.00 83.62 133 ILE A C 1
ATOM 1048 O O . ILE A 1 133 ? -17.650 -2.613 10.437 1.00 83.62 133 ILE A O 1
ATOM 1052 N N . VAL A 1 134 ? -16.989 -4.761 10.487 1.00 79.56 134 VAL A N 1
ATOM 1053 C CA . VAL A 1 134 ? -17.648 -5.080 11.764 1.00 79.56 134 VAL A CA 1
ATOM 1054 C C . VAL A 1 134 ? -17.102 -4.203 12.889 1.00 79.56 134 VAL A C 1
ATOM 1056 O O . VAL A 1 134 ? -17.892 -3.614 13.622 1.00 79.56 134 VAL A O 1
ATOM 1059 N N . GLY A 1 135 ? -15.781 -4.022 12.976 1.00 76.50 135 GLY A N 1
ATOM 1060 C CA . GLY A 1 135 ? -15.173 -3.143 13.976 1.00 76.50 135 GLY A CA 1
ATOM 1061 C C . GLY A 1 135 ? -15.560 -1.669 13.808 1.00 76.50 135 GLY A C 1
ATOM 1062 O O . GLY A 1 135 ? -15.742 -0.962 14.799 1.00 76.50 135 GLY A O 1
ATOM 1063 N N . VAL A 1 136 ? -15.765 -1.196 12.572 1.00 78.25 136 VAL A N 1
ATOM 1064 C CA . VAL A 1 136 ? -16.288 0.158 12.322 1.00 78.25 136 VAL A CA 1
ATOM 1065 C C . VAL A 1 136 ? -17.731 0.296 12.803 1.00 78.25 136 VAL A C 1
ATOM 1067 O O . VAL A 1 136 ? -18.054 1.262 13.497 1.00 78.25 136 VAL A O 1
ATOM 1070 N N . LEU A 1 137 ? -18.591 -0.673 12.481 1.00 79.81 137 LEU A N 1
ATOM 1071 C CA . LEU A 1 137 ? -19.986 -0.691 12.932 1.00 79.81 137 LEU A CA 1
ATOM 1072 C C . LEU A 1 137 ? -20.086 -0.768 14.457 1.00 79.81 137 LEU A C 1
ATOM 1074 O O . LEU A 1 137 ? -20.915 -0.086 15.057 1.00 79.81 137 LEU A O 1
ATOM 1078 N N . GLU A 1 138 ? -19.215 -1.547 15.089 1.00 75.19 138 GLU A N 1
ATOM 1079 C CA . GLU A 1 138 ? -19.120 -1.639 16.540 1.00 75.19 138 GLU A CA 1
ATOM 1080 C C . GLU A 1 138 ? -18.664 -0.323 17.176 1.00 75.19 138 GLU A C 1
ATOM 1082 O O . GLU A 1 138 ? -19.277 0.127 18.145 1.00 75.19 138 GLU A O 1
ATOM 1087 N N . GLY A 1 139 ? -17.642 0.331 16.617 1.00 71.94 139 GLY A N 1
ATOM 1088 C CA . GLY A 1 139 ? -17.193 1.647 17.074 1.00 71.94 139 GLY A CA 1
ATOM 1089 C C . GLY A 1 139 ? -18.314 2.691 17.034 1.00 71.94 139 GLY A C 1
ATOM 1090 O O . GLY A 1 139 ? -18.521 3.413 18.009 1.00 71.94 139 GLY A O 1
ATOM 1091 N N . ILE A 1 140 ? -19.090 2.721 15.945 1.00 76.25 140 ILE A N 1
ATOM 1092 C CA . ILE A 1 140 ? -20.254 3.609 15.796 1.00 76.25 140 ILE A CA 1
ATOM 1093 C C . ILE A 1 140 ? -21.360 3.235 16.794 1.00 76.25 140 ILE A C 1
ATOM 1095 O O . ILE A 1 140 ? -21.902 4.108 17.471 1.00 76.25 140 ILE A O 1
ATOM 1099 N N . SER A 1 141 ? -21.678 1.944 16.923 1.00 72.69 141 SER A N 1
ATOM 1100 C CA . SER A 1 141 ? -22.713 1.452 17.842 1.00 72.69 141 SER A CA 1
ATOM 1101 C C . SER A 1 141 ? -22.394 1.800 19.297 1.00 72.69 141 SER A C 1
ATOM 1103 O O . SER A 1 141 ? -23.281 2.213 20.039 1.00 72.69 141 SER A O 1
ATOM 1105 N N . ARG A 1 142 ? -21.126 1.699 19.709 1.00 68.81 142 ARG A N 1
ATOM 1106 C CA . ARG A 1 142 ? -20.677 2.050 21.067 1.00 68.81 142 ARG A CA 1
ATOM 1107 C C . ARG A 1 142 ? -20.653 3.556 21.324 1.00 68.81 142 ARG A C 1
ATOM 1109 O O . ARG A 1 142 ? -20.866 3.964 22.458 1.00 68.81 142 ARG A O 1
ATOM 1116 N N . ALA A 1 143 ? -20.428 4.376 20.298 1.00 69.12 143 ALA A N 1
ATOM 1117 C CA . ALA A 1 143 ? -20.556 5.829 20.413 1.00 69.12 143 ALA A CA 1
ATOM 1118 C C . ALA A 1 143 ? -22.026 6.284 20.539 1.00 69.12 143 ALA A C 1
ATOM 1120 O O . ALA A 1 143 ? -22.293 7.318 21.145 1.00 69.12 143 ALA A O 1
ATOM 1121 N N . ALA A 1 144 ? -22.974 5.517 19.987 1.00 70.88 144 ALA A N 1
ATOM 1122 C CA . ALA A 1 144 ? -24.401 5.857 19.956 1.00 70.88 144 ALA A CA 1
ATOM 1123 C C . ALA A 1 144 ? -25.281 5.095 20.975 1.00 70.88 144 ALA A C 1
ATOM 1125 O O . ALA A 1 144 ? -26.453 5.439 21.138 1.00 70.88 144 ALA A O 1
ATOM 1126 N N . GLY A 1 145 ? -24.766 4.041 21.618 1.00 63.34 145 GLY A N 1
ATOM 1127 C CA . GLY A 1 145 ? -25.519 3.117 22.477 1.00 63.34 145 GLY A CA 1
ATOM 1128 C C . GLY A 1 145 ? -25.168 3.190 23.973 1.00 63.34 145 GLY A C 1
ATOM 1129 O O . GLY A 1 145 ? -24.237 3.893 24.364 1.00 63.34 145 GLY A O 1
ATOM 1130 N N . PRO A 1 146 ? -25.910 2.465 24.837 1.00 54.84 146 PRO A N 1
ATOM 1131 C CA . PRO A 1 146 ? -25.618 2.397 26.266 1.00 54.84 146 PRO A CA 1
ATOM 1132 C C . PRO A 1 146 ? -24.265 1.723 26.536 1.00 54.84 146 PRO A C 1
ATOM 1134 O O . PRO A 1 146 ? -23.851 0.787 25.855 1.00 54.84 146 PRO A O 1
ATOM 1137 N N . ILE A 1 147 ? -23.590 2.251 27.553 1.00 52.91 147 ILE A N 1
ATOM 1138 C CA . ILE A 1 147 ? -22.181 2.049 27.898 1.00 52.91 147 ILE A CA 1
ATOM 1139 C C . ILE A 1 147 ? -21.875 0.569 28.185 1.00 52.91 147 ILE A C 1
ATOM 1141 O O . ILE A 1 147 ? -22.211 0.067 29.254 1.00 52.91 147 ILE A O 1
ATOM 1145 N N . ALA A 1 148 ? -21.188 -0.108 27.262 1.00 54.72 148 ALA A N 1
ATOM 1146 C CA . ALA A 1 148 ? -20.551 -1.403 27.502 1.00 54.72 148 ALA A CA 1
ATOM 1147 C C . ALA A 1 148 ? -19.024 -1.220 27.463 1.00 54.72 148 ALA A C 1
ATOM 1149 O O . ALA A 1 148 ? -18.453 -0.840 26.440 1.00 54.72 148 ALA A O 1
ATOM 1150 N N . CYS A 1 149 ? -18.368 -1.431 28.606 1.00 50.69 149 CYS A N 1
ATOM 1151 C CA . CYS A 1 149 ? -16.973 -1.046 28.848 1.00 50.69 149 CYS A CA 1
ATOM 1152 C C . CYS A 1 149 ? -15.922 -2.118 28.501 1.00 50.69 149 CYS A C 1
ATOM 1154 O O . CYS A 1 149 ? -14.761 -1.927 28.868 1.00 50.69 149 CYS A O 1
ATOM 1156 N N . GLU A 1 150 ? -16.267 -3.224 27.833 1.00 52.50 150 GLU A N 1
ATOM 1157 C CA . GLU A 1 150 ? -15.405 -4.417 27.918 1.00 52.50 150 GLU A CA 1
ATOM 1158 C C . GLU A 1 150 ? -14.388 -4.670 26.791 1.00 52.50 150 GLU A C 1
ATOM 1160 O O . GLU A 1 150 ? -13.406 -5.334 27.084 1.00 52.50 150 GLU A O 1
ATOM 1165 N N . ASP A 1 151 ? -14.430 -4.046 25.599 1.00 56.53 151 ASP A N 1
ATOM 1166 C CA . ASP A 1 151 ? -13.419 -4.381 24.552 1.00 56.53 151 ASP A CA 1
ATOM 1167 C C . ASP A 1 151 ? -12.810 -3.206 23.764 1.00 56.53 151 ASP A C 1
ATOM 1169 O O . ASP A 1 151 ? -13.269 -2.066 23.865 1.00 56.53 151 ASP A O 1
ATOM 1173 N N . TRP A 1 152 ? -11.754 -3.502 22.987 1.00 58.34 152 TRP A N 1
ATOM 1174 C CA . TRP A 1 152 ? -10.945 -2.610 22.130 1.00 58.34 152 TRP A CA 1
ATOM 1175 C C . TRP A 1 152 ? -11.379 -2.640 20.633 1.00 58.34 152 TRP A C 1
ATOM 1177 O O . TRP A 1 152 ? -10.722 -3.277 19.812 1.00 58.34 152 TRP A O 1
ATOM 1187 N N . PRO A 1 153 ? -12.419 -1.899 20.208 1.00 60.41 153 PRO A N 1
ATOM 1188 C CA . PRO A 1 153 ? -12.860 -1.850 18.804 1.00 60.41 153 PRO A CA 1
ATOM 1189 C C . PRO A 1 153 ? -12.032 -0.894 17.917 1.00 60.41 153 PRO A C 1
ATOM 1191 O O . PRO A 1 153 ? -12.304 -0.745 16.727 1.00 60.41 153 PRO A O 1
ATOM 1194 N N . TYR A 1 154 ? -11.024 -0.199 18.462 1.00 67.62 154 TYR A N 1
ATOM 1195 C CA . TYR A 1 154 ? -10.366 0.906 17.746 1.00 67.62 154 TYR A CA 1
ATOM 1196 C C . TYR A 1 154 ? -9.292 0.475 16.757 1.00 67.62 154 TYR A C 1
ATOM 1198 O O . TYR A 1 154 ? -8.980 1.246 15.860 1.00 67.62 154 TYR A O 1
ATOM 1206 N N . ILE A 1 155 ? -8.706 -0.716 16.891 1.00 72.00 155 ILE A N 1
ATOM 1207 C CA . ILE A 1 155 ? -7.645 -1.155 15.972 1.00 72.00 155 ILE A CA 1
ATOM 1208 C C . ILE A 1 155 ? -8.212 -1.481 14.577 1.00 72.00 155 ILE A C 1
ATOM 1210 O O . ILE A 1 155 ? -7.653 -0.976 13.601 1.00 72.00 155 ILE A O 1
ATOM 1214 N N . PRO A 1 156 ? -9.328 -2.227 14.430 1.00 74.25 156 PRO A N 1
ATOM 1215 C CA . PRO A 1 156 ? -9.978 -2.387 13.129 1.00 74.25 156 PRO A CA 1
ATOM 1216 C C . PRO A 1 156 ? -10.373 -1.045 12.499 1.00 74.25 156 PRO A C 1
ATOM 1218 O O . PRO A 1 156 ? -10.123 -0.820 11.316 1.00 74.25 156 PRO A O 1
ATOM 1221 N N . LEU A 1 157 ? -10.912 -0.117 13.299 1.00 76.88 157 LEU A N 1
ATOM 1222 C CA . LEU A 1 157 ? -11.277 1.216 12.823 1.00 76.88 157 LEU A CA 1
ATOM 1223 C C . LEU A 1 157 ? -10.042 2.067 12.470 1.00 76.88 157 LEU A C 1
ATOM 1225 O O . LEU A 1 157 ? -10.084 2.804 11.492 1.00 76.88 157 LEU A O 1
ATOM 1229 N N . LEU A 1 158 ? -8.910 1.898 13.157 1.00 79.56 158 LEU A N 1
ATOM 1230 C CA . LEU A 1 158 ? -7.634 2.528 12.806 1.00 79.56 158 LEU A CA 1
ATOM 1231 C C . LEU A 1 158 ? -7.055 1.976 11.494 1.00 79.56 158 LEU A C 1
ATOM 1233 O O . LEU A 1 158 ? -6.399 2.712 10.767 1.00 79.56 158 LEU A O 1
ATOM 1237 N N . LEU A 1 159 ? -7.300 0.702 11.167 1.00 83.38 159 LEU A N 1
ATOM 1238 C CA . LEU A 1 159 ? -6.830 0.037 9.940 1.00 83.38 159 LEU A CA 1
ATOM 1239 C C . LEU A 1 159 ? -7.810 0.112 8.766 1.00 83.38 159 LEU A C 1
ATOM 1241 O O . LEU A 1 159 ? -7.523 -0.393 7.681 1.00 83.38 159 LEU A O 1
ATOM 1245 N N . SER A 1 160 ? -8.940 0.779 8.946 1.00 84.62 160 SER A N 1
ATOM 1246 C CA . SER A 1 160 ? -9.946 1.049 7.913 1.00 84.62 160 SER A CA 1
ATOM 1247 C C . SER A 1 160 ? -9.392 1.676 6.629 1.00 84.62 160 SER A C 1
ATOM 1249 O O . SER A 1 160 ? -9.907 1.419 5.540 1.00 84.62 160 SER A O 1
ATOM 1251 N N . TRP A 1 161 ? -8.285 2.415 6.715 1.00 82.94 161 TRP A N 1
ATOM 1252 C CA . TRP A 1 161 ? -7.579 2.948 5.549 1.00 82.94 161 TRP A CA 1
ATOM 1253 C C . TRP A 1 161 ? -7.099 1.858 4.576 1.00 82.94 161 TRP A C 1
ATOM 1255 O O . TRP A 1 161 ? -6.841 2.153 3.413 1.00 82.94 161 TRP A O 1
ATOM 1265 N N . THR A 1 162 ? -6.990 0.598 5.011 1.00 86.12 162 THR A N 1
ATOM 1266 C CA . THR A 1 162 ? -6.600 -0.537 4.158 1.00 86.12 162 THR A CA 1
ATOM 1267 C C . THR A 1 162 ? -7.737 -1.032 3.256 1.00 86.12 162 THR A C 1
ATOM 1269 O O . THR A 1 162 ? -7.464 -1.732 2.278 1.00 86.12 162 THR A O 1
ATOM 1272 N N . ILE A 1 163 ? -8.998 -0.645 3.510 1.00 86.56 163 ILE A N 1
ATOM 1273 C CA . ILE A 1 163 ? -10.174 -1.089 2.735 1.00 86.56 163 ILE A CA 1
ATOM 1274 C C . ILE A 1 163 ? -10.007 -0.836 1.228 1.00 86.56 163 ILE A C 1
ATOM 1276 O O . ILE A 1 163 ? -10.210 -1.780 0.462 1.00 86.56 163 ILE A O 1
ATOM 1280 N N . PRO A 1 164 ? -9.602 0.362 0.752 1.00 85.31 164 PRO A N 1
ATOM 1281 C CA . PRO A 1 164 ? -9.417 0.601 -0.678 1.00 85.31 164 PRO A CA 1
ATOM 1282 C C . PRO A 1 164 ? -8.356 -0.314 -1.299 1.00 85.31 164 PRO A C 1
ATOM 1284 O O . PRO A 1 164 ? -8.534 -0.792 -2.420 1.00 85.31 164 PRO A O 1
ATOM 1287 N N . ALA A 1 165 ? -7.274 -0.605 -0.569 1.00 84.38 165 ALA A N 1
ATOM 1288 C CA . ALA A 1 165 ? -6.224 -1.510 -1.028 1.00 84.38 165 ALA A CA 1
ATOM 1289 C C . ALA A 1 165 ? -6.732 -2.958 -1.130 1.00 84.38 165 ALA A C 1
ATOM 1291 O O . ALA A 1 165 ? -6.533 -3.617 -2.155 1.00 84.38 165 ALA A O 1
ATOM 1292 N N . LEU A 1 166 ? -7.459 -3.427 -0.111 1.00 86.44 166 LEU A N 1
ATOM 1293 C CA . LEU A 1 166 ? -8.086 -4.751 -0.091 1.00 86.44 166 LEU A CA 1
ATOM 1294 C C . LEU A 1 166 ? -9.116 -4.900 -1.217 1.00 86.44 166 LEU A C 1
ATOM 1296 O O . LEU A 1 166 ? -9.075 -5.868 -1.977 1.00 86.44 166 LEU A O 1
ATOM 1300 N N . TRP A 1 167 ? -9.990 -3.908 -1.392 1.00 86.50 167 TRP A N 1
ATOM 1301 C CA . TRP A 1 167 ? -11.001 -3.892 -2.449 1.00 86.50 167 TRP A CA 1
ATOM 1302 C C . TRP A 1 167 ? -10.371 -3.940 -3.837 1.00 86.50 167 TRP A C 1
ATOM 1304 O O . TRP A 1 167 ? -10.790 -4.701 -4.717 1.00 86.50 167 TRP A O 1
ATOM 1314 N N . ARG A 1 168 ? -9.315 -3.150 -4.041 1.00 83.19 168 ARG A N 1
ATOM 1315 C CA . ARG A 1 168 ? -8.589 -3.127 -5.306 1.00 83.19 168 ARG A CA 1
ATOM 1316 C C . ARG A 1 168 ? -7.905 -4.461 -5.593 1.00 83.19 168 ARG A C 1
ATOM 1318 O O . ARG A 1 168 ? -7.862 -4.877 -6.750 1.00 83.19 168 ARG A O 1
ATOM 1325 N N . ARG A 1 169 ? -7.420 -5.163 -4.566 1.00 80.31 169 ARG A N 1
ATOM 1326 C CA . ARG A 1 169 ? -6.846 -6.509 -4.706 1.00 80.31 169 ARG A CA 1
ATOM 1327 C C . ARG A 1 169 ? -7.897 -7.553 -5.085 1.00 80.31 169 ARG A C 1
ATOM 1329 O O . ARG A 1 169 ? -7.631 -8.368 -5.966 1.00 80.31 169 ARG A O 1
ATOM 1336 N N . ILE A 1 170 ? -9.090 -7.488 -4.492 1.00 83.75 170 ILE A N 1
ATOM 1337 C CA . ILE A 1 170 ? -10.215 -8.385 -4.810 1.00 83.75 170 ILE A CA 1
ATOM 1338 C C . ILE A 1 170 ? -10.691 -8.174 -6.256 1.00 83.75 170 ILE A C 1
ATOM 1340 O O . ILE A 1 170 ? -10.843 -9.139 -7.004 1.00 83.75 170 ILE A O 1
ATOM 1344 N N . SER A 1 171 ? -10.883 -6.916 -6.664 1.00 81.38 171 SER A N 1
ATOM 1345 C CA . SER A 1 171 ? -11.438 -6.554 -7.979 1.00 81.38 171 SER A CA 1
ATOM 1346 C C . SER A 1 171 ? -10.446 -6.694 -9.135 1.00 81.38 171 SER A C 1
ATOM 1348 O O . SER A 1 171 ? -10.829 -7.079 -10.236 1.00 81.38 171 SER A O 1
ATOM 1350 N N . SER A 1 172 ? -9.162 -6.408 -8.915 1.00 76.88 172 SER A N 1
ATOM 1351 C CA . SER A 1 172 ? -8.182 -6.369 -10.003 1.00 76.88 172 SER A CA 1
ATOM 1352 C C . SER A 1 172 ? -7.768 -7.740 -10.536 1.00 76.88 172 SER A C 1
ATOM 1354 O O . SER A 1 172 ? -7.232 -7.807 -11.642 1.00 76.88 172 SER A O 1
ATOM 1356 N N . GLY A 1 173 ? -7.912 -8.804 -9.744 1.00 74.50 173 GLY A N 1
ATOM 1357 C CA . GLY A 1 173 ? -7.651 -10.183 -10.164 1.00 74.50 173 GLY A CA 1
ATOM 1358 C C . GLY A 1 173 ? -6.204 -10.548 -10.531 1.00 74.50 173 GLY A C 1
ATOM 1359 O O . GLY A 1 173 ? -5.966 -11.716 -10.816 1.00 74.50 173 GLY A O 1
ATOM 1360 N N . ASN A 1 174 ? -5.248 -9.612 -10.490 1.00 83.31 174 ASN A N 1
ATOM 1361 C CA . ASN A 1 174 ? -3.840 -9.808 -10.859 1.00 83.31 174 ASN A CA 1
ATOM 1362 C C . ASN A 1 174 ? -2.901 -9.320 -9.743 1.00 83.31 174 ASN A C 1
ATOM 1364 O O . ASN A 1 174 ? -3.164 -8.279 -9.133 1.00 83.31 174 ASN A O 1
ATOM 1368 N N . LEU A 1 175 ? -1.790 -10.020 -9.515 1.00 84.12 175 LEU A N 1
ATOM 1369 C CA . LEU A 1 175 ? -0.770 -9.694 -8.513 1.00 84.12 175 LEU A CA 1
ATOM 1370 C C . LEU A 1 175 ? 0.635 -9.832 -9.105 1.00 84.12 175 LEU A C 1
ATOM 1372 O O . LEU A 1 175 ? 0.889 -10.754 -9.870 1.00 84.12 175 LEU A O 1
ATOM 1376 N N . VAL A 1 176 ? 1.554 -8.945 -8.723 1.00 85.38 176 VAL A N 1
ATOM 1377 C CA . VAL A 1 176 ? 2.976 -9.087 -9.062 1.00 85.38 176 VAL A CA 1
ATOM 1378 C C . VAL A 1 176 ? 3.591 -10.091 -8.088 1.00 85.38 176 VAL A C 1
ATOM 1380 O O . VAL A 1 176 ? 3.659 -9.815 -6.890 1.00 85.38 176 VAL A O 1
ATOM 1383 N N . VAL A 1 177 ? 3.981 -11.263 -8.587 1.00 85.31 177 VAL A N 1
ATOM 1384 C CA . VAL A 1 177 ? 4.525 -12.364 -7.771 1.00 85.31 177 VAL A CA 1
ATOM 1385 C C . VAL A 1 177 ? 6.037 -12.447 -7.904 1.00 85.31 177 VAL A C 1
ATOM 1387 O O . VAL A 1 177 ? 6.725 -12.637 -6.901 1.00 85.31 177 VAL A O 1
ATOM 1390 N N . LYS A 1 178 ? 6.558 -12.304 -9.128 1.00 87.31 178 LYS A N 1
ATOM 1391 C CA . LYS A 1 178 ? 8.002 -12.318 -9.373 1.00 87.31 178 LYS A CA 1
ATOM 1392 C C . LYS A 1 178 ? 8.568 -10.910 -9.322 1.00 87.31 178 LYS A C 1
ATOM 1394 O O . LYS A 1 178 ? 7.907 -9.949 -9.701 1.00 87.31 178 LYS A O 1
ATOM 1399 N N . ASP A 1 179 ? 9.807 -10.821 -8.857 1.00 88.00 179 ASP A N 1
ATOM 1400 C CA . ASP A 1 179 ? 10.547 -9.574 -8.692 1.00 88.00 179 ASP A CA 1
ATOM 1401 C C . ASP A 1 179 ? 10.873 -8.926 -10.050 1.00 88.00 179 ASP A C 1
ATOM 1403 O O . ASP A 1 179 ? 11.748 -9.432 -10.767 1.00 88.00 179 ASP A O 1
ATOM 1407 N N . PRO A 1 180 ? 10.249 -7.782 -10.395 1.00 88.44 180 PRO A N 1
ATOM 1408 C CA . PRO A 1 180 ? 10.484 -7.131 -11.681 1.00 88.44 180 PRO A CA 1
ATOM 1409 C C . PRO A 1 180 ? 11.941 -6.695 -11.860 1.00 88.44 180 PRO A C 1
ATOM 1411 O O . PRO A 1 180 ? 12.438 -6.651 -12.979 1.00 88.44 180 PRO A O 1
ATOM 1414 N N . LYS A 1 181 ? 12.685 -6.441 -10.774 1.00 88.44 181 LYS A N 1
ATOM 1415 C CA . LYS A 1 181 ? 14.100 -6.040 -10.866 1.00 88.44 181 LYS A CA 1
ATOM 1416 C C . LYS A 1 181 ? 14.993 -7.139 -11.447 1.00 88.44 181 LYS A C 1
ATOM 1418 O O . LYS A 1 181 ? 16.090 -6.844 -11.914 1.00 88.44 181 LYS A O 1
ATOM 1423 N N . LYS A 1 182 ? 14.570 -8.404 -11.365 1.00 88.38 182 LYS A N 1
ATOM 1424 C CA . LYS A 1 182 ? 15.288 -9.532 -11.971 1.00 88.38 182 LYS A CA 1
ATOM 1425 C C . LYS A 1 182 ? 14.864 -9.755 -13.415 1.00 88.38 182 LYS A C 1
ATOM 1427 O O . LYS A 1 182 ? 15.733 -9.954 -14.251 1.00 88.38 182 LYS A O 1
ATOM 1432 N N . GLU A 1 183 ? 13.565 -9.682 -13.687 1.00 88.00 183 GLU A N 1
ATOM 1433 C CA . GLU A 1 183 ? 13.014 -9.905 -15.029 1.00 88.00 183 GLU A CA 1
ATOM 1434 C C . GLU A 1 183 ? 13.422 -8.787 -16.010 1.00 88.00 183 GLU A C 1
ATOM 1436 O O . GLU A 1 183 ? 13.702 -9.065 -17.168 1.00 88.00 183 GLU A O 1
ATOM 1441 N N . PHE A 1 184 ? 13.547 -7.539 -15.537 1.00 86.69 184 PHE A N 1
ATOM 1442 C CA . PHE A 1 184 ? 13.918 -6.365 -16.346 1.00 86.69 184 PHE A CA 1
ATOM 1443 C C . PHE A 1 184 ? 15.386 -5.927 -16.178 1.00 86.69 184 PHE A C 1
ATOM 1445 O O . PHE A 1 184 ? 15.718 -4.773 -16.450 1.00 86.69 184 PHE A O 1
ATOM 1452 N N . ARG A 1 185 ? 16.280 -6.795 -15.680 1.00 81.88 185 ARG A N 1
ATOM 1453 C CA . ARG A 1 185 ? 17.650 -6.399 -15.285 1.00 81.88 185 ARG A CA 1
ATOM 1454 C C . ARG A 1 185 ? 18.439 -5.709 -16.406 1.00 81.88 185 ARG A C 1
ATOM 1456 O O . ARG A 1 185 ? 19.125 -4.731 -16.126 1.00 81.88 185 ARG A O 1
ATOM 1463 N N . ASP A 1 186 ? 18.302 -6.198 -17.632 1.00 82.38 186 ASP A N 1
ATOM 1464 C CA . ASP A 1 186 ? 19.094 -5.756 -18.787 1.00 82.38 186 ASP A CA 1
ATOM 1465 C C . ASP A 1 186 ? 18.278 -4.910 -19.777 1.00 82.38 186 ASP A C 1
ATOM 1467 O O . ASP A 1 186 ? 18.723 -4.644 -20.890 1.00 82.38 186 ASP A O 1
ATOM 1471 N N . GLN A 1 187 ? 17.076 -4.487 -19.377 1.00 84.25 187 GLN A N 1
ATOM 1472 C CA . GLN A 1 187 ? 16.147 -3.761 -20.237 1.00 84.25 187 GLN A CA 1
ATOM 1473 C C . GLN A 1 187 ? 16.030 -2.299 -19.809 1.00 84.25 187 GLN A C 1
ATOM 1475 O O . GLN A 1 187 ? 15.885 -1.987 -18.620 1.00 84.25 187 GLN A O 1
ATOM 1480 N N . LYS A 1 188 ? 16.054 -1.404 -20.800 1.00 86.25 188 LYS A N 1
ATOM 1481 C CA . LYS A 1 188 ? 15.713 0.009 -20.630 1.00 86.25 188 LYS A CA 1
ATOM 1482 C C . LYS A 1 188 ? 14.357 0.288 -21.247 1.00 86.25 188 LYS A C 1
ATOM 1484 O O . LYS A 1 188 ? 14.059 -0.169 -22.347 1.00 86.25 188 LYS A O 1
ATOM 1489 N N . ILE A 1 189 ? 13.530 1.014 -20.508 1.00 88.00 189 ILE A N 1
ATOM 1490 C CA . ILE A 1 189 ? 12.153 1.288 -20.894 1.00 88.00 189 ILE A CA 1
ATOM 1491 C C . ILE A 1 189 ? 12.034 2.743 -21.305 1.00 88.00 189 ILE A C 1
ATOM 1493 O O . ILE A 1 189 ? 12.262 3.637 -20.491 1.00 88.00 189 ILE A O 1
ATOM 1497 N N . ILE A 1 190 ? 11.673 2.952 -22.568 1.00 88.75 190 ILE A N 1
ATOM 1498 C CA . ILE A 1 190 ? 11.467 4.283 -23.130 1.00 88.75 190 ILE A CA 1
ATOM 1499 C C . ILE A 1 190 ? 10.062 4.742 -22.750 1.00 88.75 190 ILE A C 1
ATOM 1501 O O . ILE A 1 190 ? 9.079 4.036 -22.987 1.00 88.75 190 ILE A O 1
ATOM 1505 N N . MET A 1 191 ? 9.980 5.917 -22.140 1.00 88.56 191 MET A N 1
ATOM 1506 C CA . MET A 1 191 ? 8.740 6.535 -21.696 1.00 88.56 191 MET A CA 1
ATOM 1507 C C . MET A 1 191 ? 8.472 7.817 -22.486 1.00 88.56 191 MET A C 1
ATOM 1509 O O . MET A 1 191 ? 9.377 8.620 -22.702 1.00 88.56 191 MET A O 1
ATOM 1513 N N . ASP A 1 192 ? 7.210 8.008 -22.855 1.00 87.88 192 ASP A N 1
ATOM 1514 C CA . ASP A 1 192 ? 6.656 9.198 -23.487 1.00 87.88 192 ASP A CA 1
ATOM 1515 C C . ASP A 1 192 ? 5.752 9.946 -22.490 1.00 87.88 192 ASP A C 1
ATOM 1517 O O . ASP A 1 192 ? 5.027 9.335 -21.691 1.00 87.88 192 ASP A O 1
ATOM 1521 N N . ASP A 1 193 ? 5.784 11.282 -22.528 1.00 84.00 193 ASP A N 1
ATOM 1522 C CA . ASP A 1 193 ? 4.943 12.107 -21.655 1.00 84.00 193 ASP A CA 1
ATOM 1523 C C . ASP A 1 193 ? 3.454 11.918 -21.988 1.00 84.00 193 ASP A C 1
ATOM 1525 O O . ASP A 1 193 ? 3.053 11.793 -23.147 1.00 84.00 193 ASP A O 1
ATOM 1529 N N . ASP A 1 194 ? 2.624 11.905 -20.948 1.00 82.06 194 ASP A N 1
ATOM 1530 C CA . ASP A 1 194 ? 1.183 11.676 -21.049 1.00 82.06 194 ASP A CA 1
ATOM 1531 C C . ASP A 1 194 ? 0.419 12.810 -20.350 1.00 82.06 194 ASP A C 1
ATOM 1533 O O . ASP A 1 194 ? -0.044 12.659 -19.208 1.00 82.06 194 ASP A O 1
ATOM 1537 N N . PRO A 1 195 ? 0.314 13.985 -20.999 1.00 77.69 195 PRO A N 1
ATOM 1538 C CA . PRO A 1 195 ? -0.212 15.190 -20.367 1.00 77.69 195 PRO A CA 1
ATOM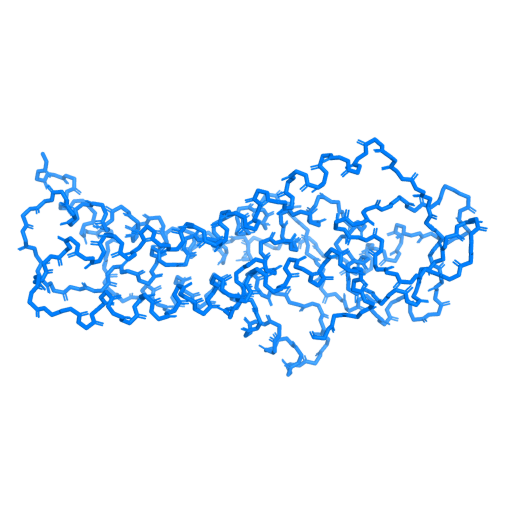 1539 C C . PRO A 1 195 ? -1.680 15.042 -19.944 1.00 77.69 195 PRO A C 1
ATOM 1541 O O . PRO A 1 195 ? -2.072 15.580 -18.905 1.00 77.69 195 PRO A O 1
ATOM 1544 N N . ASP A 1 196 ? -2.468 14.255 -20.680 1.00 77.88 196 ASP A N 1
ATOM 1545 C CA . ASP A 1 196 ? -3.903 14.071 -20.434 1.00 77.88 196 ASP A CA 1
ATOM 1546 C C . ASP A 1 196 ? -4.180 13.361 -19.101 1.00 77.88 196 ASP A C 1
ATOM 1548 O O . ASP A 1 196 ? -5.123 13.695 -18.379 1.00 77.88 196 ASP A O 1
ATOM 1552 N N . TYR A 1 197 ? -3.330 12.406 -18.718 1.00 76.88 197 TYR A N 1
ATOM 1553 C CA . TYR A 1 197 ? -3.486 11.663 -17.463 1.00 76.88 197 TYR A CA 1
ATOM 1554 C C . TYR A 1 197 ? -2.842 12.345 -16.260 1.00 76.88 197 TYR A C 1
ATOM 1556 O O . TYR A 1 197 ? -3.157 12.009 -15.111 1.00 76.88 197 TYR A O 1
ATOM 1564 N N . LYS A 1 198 ? -1.950 13.304 -16.500 1.00 79.31 198 LYS A N 1
ATOM 1565 C CA . LYS A 1 198 ? -1.118 13.926 -15.472 1.00 79.31 198 LYS A CA 1
ATOM 1566 C C . LYS A 1 198 ? -1.954 14.652 -14.420 1.00 79.31 198 LYS A C 1
ATOM 1568 O O . LYS A 1 198 ? -1.826 14.366 -13.231 1.00 79.31 198 LYS A O 1
ATOM 1573 N N . SER A 1 199 ? -2.874 15.522 -14.844 1.00 81.06 199 SER A N 1
ATOM 1574 C CA . SER A 1 199 ? -3.738 16.288 -13.927 1.00 81.06 199 SER A CA 1
ATOM 1575 C C . SER A 1 199 ? -4.632 15.380 -13.071 1.00 81.06 199 SER A C 1
ATOM 1577 O O . SER A 1 199 ? -4.696 15.523 -11.846 1.00 81.06 199 SER A O 1
ATOM 1579 N N . HIS A 1 200 ? -5.245 14.364 -13.689 1.00 84.44 200 HIS A N 1
ATOM 1580 C CA . HIS A 1 200 ? -6.070 13.394 -12.971 1.00 84.44 200 HIS A CA 1
ATOM 1581 C C . HIS A 1 200 ? -5.251 12.612 -11.933 1.00 84.44 200 HIS A C 1
ATOM 1583 O O . HIS A 1 200 ? -5.721 12.392 -10.817 1.00 84.44 200 HIS A O 1
ATOM 1589 N N . LYS A 1 201 ? -4.012 12.215 -12.255 1.00 87.00 201 LYS A N 1
ATOM 1590 C CA . LYS A 1 201 ? -3.126 11.540 -11.292 1.00 87.00 201 LYS A CA 1
ATOM 1591 C C . LYS A 1 201 ? -2.730 12.435 -10.128 1.00 87.00 201 LYS A C 1
ATOM 1593 O O . LYS A 1 201 ? -2.774 11.965 -8.993 1.00 87.00 201 LYS A O 1
ATOM 1598 N N . TYR A 1 202 ? -2.400 13.703 -10.368 1.00 86.69 202 TYR A N 1
ATOM 1599 C CA . TYR A 1 202 ? -2.131 14.644 -9.276 1.00 86.69 202 TYR A CA 1
ATOM 1600 C C . TYR A 1 202 ? -3.311 14.718 -8.308 1.00 86.69 202 TYR A C 1
ATOM 1602 O O . TYR A 1 202 ? -3.119 14.593 -7.098 1.00 86.69 202 TYR A O 1
ATOM 1610 N N . PHE A 1 203 ? -4.532 14.831 -8.835 1.00 88.81 203 PHE A N 1
ATOM 1611 C CA . PHE A 1 203 ? -5.735 14.874 -8.014 1.00 88.81 203 PHE A CA 1
ATOM 1612 C C . PHE A 1 203 ? -5.956 13.581 -7.215 1.00 88.81 203 PHE A C 1
ATOM 1614 O O . PHE A 1 203 ? -6.165 13.642 -6.002 1.00 88.81 203 PHE A O 1
ATOM 1621 N N . THR A 1 204 ? -5.871 12.402 -7.844 1.00 89.62 204 THR A N 1
ATOM 1622 C CA . THR A 1 204 ? -6.111 11.132 -7.131 1.00 89.62 204 THR A CA 1
ATOM 1623 C C . THR A 1 204 ? -5.051 10.853 -6.071 1.00 89.62 204 THR A C 1
ATOM 1625 O O . THR A 1 204 ? -5.376 10.367 -4.984 1.00 89.62 204 THR A O 1
ATOM 1628 N N . VAL A 1 205 ? -3.789 11.189 -6.348 1.00 90.62 205 VAL A N 1
ATOM 1629 C CA . VAL A 1 205 ? -2.698 11.026 -5.383 1.00 90.62 205 VAL A CA 1
ATOM 1630 C C . VAL A 1 205 ? -2.874 11.995 -4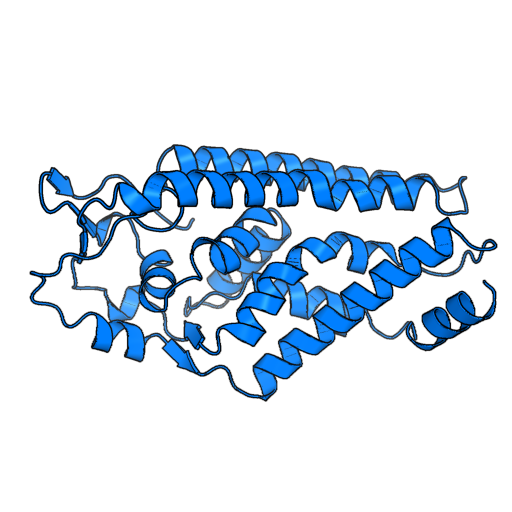.221 1.00 90.62 205 VAL A C 1
ATOM 1632 O O . VAL A 1 205 ? -2.803 11.561 -3.073 1.00 90.62 205 VAL A O 1
ATOM 1635 N N . PHE A 1 206 ? -3.187 13.264 -4.493 1.00 91.25 206 PHE A N 1
ATOM 1636 C CA . PHE A 1 206 ? -3.480 14.252 -3.455 1.00 91.25 206 PHE A CA 1
ATOM 1637 C C . PHE A 1 206 ? -4.642 13.809 -2.559 1.00 91.25 206 PHE A C 1
ATOM 1639 O O . PHE A 1 206 ? -4.513 13.808 -1.335 1.00 91.25 206 PHE A O 1
ATOM 1646 N N . LEU A 1 207 ? -5.745 13.343 -3.154 1.00 91.38 207 LEU A N 1
ATOM 1647 C CA . LEU A 1 207 ? -6.884 12.801 -2.412 1.00 91.38 207 LEU A CA 1
ATOM 1648 C C . LEU A 1 207 ? -6.470 11.612 -1.535 1.00 91.38 207 LEU A C 1
ATOM 1650 O O . LEU A 1 207 ? -6.898 11.501 -0.389 1.00 91.38 207 LEU A O 1
ATOM 1654 N N . THR A 1 208 ? -5.600 10.741 -2.046 1.00 91.12 208 THR A N 1
ATOM 1655 C CA . THR A 1 208 ? -5.105 9.579 -1.298 1.00 91.12 208 THR A CA 1
ATOM 1656 C C . THR A 1 208 ? -4.275 9.994 -0.087 1.00 91.12 208 THR A C 1
ATOM 1658 O O . THR A 1 208 ? -4.454 9.430 0.993 1.00 91.12 208 THR A O 1
ATOM 1661 N N . VAL A 1 209 ? -3.400 10.993 -0.230 1.00 92.25 209 VAL A N 1
ATOM 1662 C CA . VAL A 1 209 ? -2.636 11.564 0.893 1.00 92.25 209 VAL A CA 1
ATOM 1663 C C . VAL A 1 209 ? -3.579 12.175 1.915 1.00 92.25 209 VAL A C 1
ATOM 1665 O O . VAL A 1 209 ? -3.462 11.881 3.102 1.00 92.25 209 VAL A O 1
ATOM 1668 N N . PHE A 1 210 ? -4.539 12.978 1.455 1.00 91.25 210 PHE A N 1
ATOM 1669 C CA . PHE A 1 210 ? -5.522 13.627 2.313 1.00 91.25 210 PHE A CA 1
ATOM 1670 C C . PHE A 1 210 ? -6.286 12.592 3.148 1.00 91.25 210 PHE A C 1
ATOM 1672 O O . PHE A 1 210 ? -6.290 12.664 4.374 1.00 91.25 210 PHE A O 1
ATOM 1679 N N . VAL A 1 211 ? -6.847 11.562 2.512 1.00 89.94 211 VAL A N 1
ATOM 1680 C CA . VAL A 1 211 ? -7.543 10.475 3.218 1.00 89.94 211 VAL A CA 1
ATOM 1681 C C . VAL A 1 211 ? -6.602 9.750 4.184 1.00 89.94 211 VAL A C 1
ATOM 1683 O O . VAL A 1 211 ? -6.975 9.512 5.327 1.00 89.94 211 VAL A O 1
ATOM 1686 N N . SER A 1 212 ? -5.365 9.454 3.778 1.00 89.19 212 SER A N 1
ATOM 1687 C CA . SER A 1 212 ? -4.394 8.757 4.637 1.00 89.19 212 SER A CA 1
ATOM 1688 C C . SER A 1 212 ? -4.007 9.564 5.880 1.00 89.19 212 SER A C 1
ATOM 1690 O O . SER A 1 212 ? -3.709 8.978 6.919 1.00 89.19 212 SER A O 1
ATOM 1692 N N . ILE A 1 213 ? -3.994 10.897 5.787 1.00 90.94 213 ILE A N 1
ATOM 1693 C CA . ILE A 1 213 ? -3.702 11.797 6.907 1.00 90.94 213 ILE A CA 1
ATOM 1694 C C . ILE A 1 213 ? -4.924 11.941 7.807 1.00 90.94 213 ILE A C 1
ATOM 1696 O O . ILE A 1 213 ? -4.799 11.728 9.005 1.00 90.94 213 ILE A O 1
ATOM 1700 N N . PHE A 1 214 ? -6.090 12.286 7.257 1.00 89.12 214 PHE A N 1
ATOM 1701 C CA . PHE A 1 214 ? -7.244 12.713 8.053 1.00 89.12 214 PHE A CA 1
ATOM 1702 C C . PHE A 1 214 ? -8.140 11.564 8.524 1.00 89.12 214 PHE A C 1
ATOM 1704 O O . PHE A 1 214 ? -8.688 11.638 9.622 1.00 89.12 214 PHE A O 1
ATOM 1711 N N . PHE A 1 215 ? -8.283 10.489 7.747 1.00 87.50 215 PHE A N 1
ATOM 1712 C CA . PHE A 1 215 ? -9.198 9.394 8.086 1.00 87.50 215 PHE A CA 1
ATOM 1713 C C . PHE A 1 215 ? -8.856 8.699 9.417 1.00 87.50 215 PHE A C 1
ATOM 1715 O O . PHE A 1 215 ? -9.769 8.498 10.221 1.00 87.50 215 PHE A O 1
ATOM 1722 N N . PRO A 1 216 ? -7.575 8.409 9.740 1.00 87.69 216 PRO A N 1
ATOM 1723 C CA . PRO A 1 216 ? -7.217 7.819 11.031 1.00 87.69 216 PRO A CA 1
ATOM 1724 C C . PRO A 1 216 ? -7.644 8.660 12.243 1.00 87.69 216 PRO A C 1
ATOM 1726 O O . PRO A 1 216 ? -7.984 8.090 13.279 1.00 87.69 216 PRO A O 1
ATOM 1729 N N . TRP A 1 217 ? -7.709 9.993 12.124 1.00 89.19 217 TRP A N 1
ATOM 1730 C CA . TRP A 1 217 ? -8.117 10.881 13.223 1.00 89.19 217 TRP A CA 1
ATOM 1731 C C . TRP A 1 217 ? -9.584 10.738 13.620 1.00 89.19 217 TRP A C 1
ATOM 1733 O O . TRP A 1 217 ? -9.930 11.031 14.765 1.00 89.19 217 TRP A O 1
ATOM 1743 N N . ILE A 1 218 ? -10.441 10.218 12.738 1.00 86.12 218 ILE A N 1
ATOM 1744 C CA . ILE A 1 218 ? -11.824 9.870 13.094 1.00 86.12 218 ILE A CA 1
ATOM 1745 C C . ILE A 1 218 ? -11.820 8.855 14.249 1.00 86.12 218 ILE A C 1
ATOM 1747 O O . ILE A 1 218 ? -12.616 8.968 15.180 1.00 86.12 218 ILE A O 1
ATOM 1751 N N . THR A 1 219 ? -10.852 7.932 14.261 1.00 83.88 219 THR A N 1
ATOM 1752 C CA . THR A 1 219 ? -10.630 6.978 15.3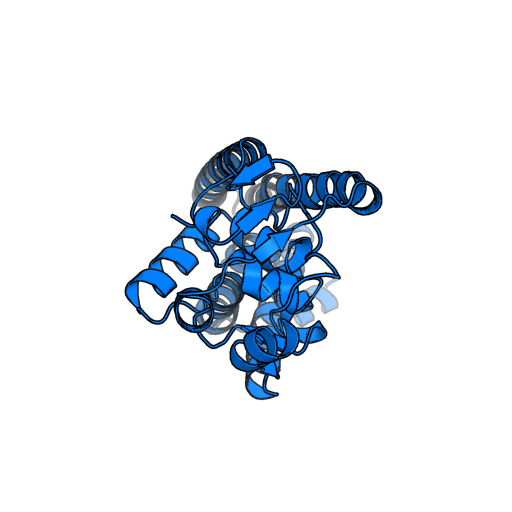60 1.00 83.88 219 THR A CA 1
ATOM 1753 C C . THR A 1 219 ? -10.360 7.667 16.687 1.00 83.88 219 THR A C 1
ATOM 1755 O O . THR A 1 219 ? -10.866 7.227 17.715 1.00 83.88 219 THR A O 1
ATOM 1758 N N . VAL A 1 220 ? -9.567 8.743 16.678 1.00 83.94 220 VAL A N 1
ATOM 1759 C CA . VAL A 1 220 ? -9.237 9.512 17.886 1.00 83.94 220 VAL A CA 1
ATOM 1760 C C . VAL A 1 220 ? -10.493 10.167 18.448 1.00 83.94 220 VAL A C 1
ATOM 1762 O O . VAL A 1 220 ? -10.734 10.080 19.650 1.00 83.94 220 VAL A O 1
ATOM 1765 N N . LEU A 1 221 ? -11.305 10.783 17.583 1.00 82.81 221 LEU A N 1
ATOM 1766 C CA . LEU A 1 221 ? -12.559 11.426 17.983 1.00 82.81 221 LEU A CA 1
ATOM 1767 C C . LEU A 1 221 ? -13.535 10.413 18.585 1.00 82.81 221 LEU A C 1
ATOM 1769 O O . LEU A 1 221 ? -14.085 10.658 19.658 1.00 82.81 221 LEU A O 1
ATOM 1773 N N . LEU A 1 222 ? -13.689 9.254 17.942 1.00 78.25 222 LEU A N 1
ATOM 1774 C CA . LEU A 1 222 ? -14.537 8.181 18.454 1.00 78.25 222 LEU A CA 1
ATOM 1775 C C . LEU A 1 222 ? -14.022 7.667 19.798 1.00 78.25 222 LEU A C 1
ATOM 1777 O O . LEU A 1 222 ? -14.799 7.628 20.747 1.00 78.25 222 LEU A O 1
ATOM 1781 N N . ALA A 1 223 ? -12.722 7.366 19.907 1.00 76.69 223 ALA A N 1
ATOM 1782 C CA . ALA A 1 223 ? -12.079 6.877 21.130 1.00 76.69 223 ALA A CA 1
ATOM 1783 C C . ALA A 1 223 ? -12.120 7.881 22.291 1.00 76.69 223 ALA A C 1
ATOM 1785 O O . ALA A 1 223 ? -12.072 7.483 23.452 1.00 76.69 223 ALA A O 1
ATOM 1786 N N . TYR A 1 224 ? -12.182 9.181 21.996 1.00 74.88 224 TYR A N 1
ATOM 1787 C CA . TYR A 1 224 ? -12.363 10.223 23.003 1.00 74.88 224 TYR A CA 1
ATOM 1788 C C . TYR A 1 224 ? -13.780 10.210 23.589 1.00 74.88 224 TYR A C 1
ATOM 1790 O O . TYR A 1 224 ? -13.958 10.419 24.785 1.00 74.88 224 TYR A O 1
ATOM 1798 N N . GLN A 1 225 ? -14.786 9.959 22.749 1.00 72.25 225 GLN A N 1
ATOM 1799 C CA . GLN A 1 225 ? -16.197 9.964 23.140 1.00 72.25 225 GLN A CA 1
ATOM 1800 C C . GLN A 1 225 ? -16.660 8.636 23.749 1.00 72.25 225 GLN A C 1
ATOM 1802 O O . GLN A 1 225 ? -17.744 8.573 24.325 1.00 72.25 225 GLN A O 1
ATOM 1807 N N . THR A 1 226 ? -15.861 7.573 23.639 1.00 66.69 226 THR A N 1
ATOM 1808 C CA . THR A 1 226 ? -16.264 6.249 24.115 1.00 66.69 226 THR A CA 1
ATOM 1809 C C . THR A 1 226 ? -15.924 6.051 25.596 1.00 66.69 226 THR A C 1
ATOM 1811 O O . THR A 1 226 ? -14.783 6.265 26.014 1.00 66.69 226 THR A O 1
ATOM 1814 N N . PRO A 1 227 ? -16.885 5.595 26.411 1.00 60.91 227 PRO A N 1
ATOM 1815 C CA . PRO A 1 227 ? -16.645 5.317 27.817 1.00 60.91 227 PRO A CA 1
ATOM 1816 C C . PRO A 1 227 ? -15.725 4.096 28.047 1.00 60.91 227 PRO A C 1
ATOM 1818 O O . PRO A 1 227 ? -15.663 3.195 27.206 1.00 60.91 227 PRO A O 1
ATOM 1821 N N . PRO A 1 228 ? -15.022 4.028 29.196 1.00 57.78 228 PRO A N 1
ATOM 1822 C CA . PRO A 1 228 ? -15.020 5.006 30.286 1.00 57.78 228 PRO A CA 1
ATOM 1823 C C . PRO A 1 228 ? -14.160 6.244 29.966 1.00 57.78 228 PRO A C 1
ATOM 1825 O O . PRO A 1 228 ? -12.952 6.142 29.754 1.00 57.78 228 PRO A O 1
ATOM 1828 N N . ILE A 1 229 ? -14.782 7.429 30.029 1.00 57.84 229 ILE A N 1
ATOM 1829 C CA . ILE A 1 229 ? -14.190 8.744 29.696 1.00 57.84 229 ILE A CA 1
ATOM 1830 C C . ILE A 1 229 ? -12.964 9.067 30.589 1.00 57.84 229 ILE A C 1
ATOM 1832 O O . ILE A 1 229 ? -12.110 9.872 30.231 1.00 57.84 229 ILE A O 1
ATOM 1836 N N . GLY A 1 230 ? -12.828 8.388 31.737 1.00 46.53 230 GLY A N 1
ATOM 1837 C CA . GLY A 1 230 ? -11.732 8.571 32.696 1.00 46.53 230 GLY A CA 1
ATOM 1838 C C . GLY A 1 230 ? -10.383 7.953 32.301 1.00 46.53 230 GLY A C 1
ATOM 1839 O O . GLY A 1 230 ? -9.356 8.369 32.833 1.00 46.53 230 GLY A O 1
ATOM 1840 N N . TYR A 1 231 ? -10.338 7.015 31.347 1.00 50.78 231 TYR A N 1
ATOM 1841 C CA . TYR A 1 231 ? -9.084 6.396 30.891 1.00 50.78 231 TYR A CA 1
ATOM 1842 C C . TYR A 1 231 ? -8.624 6.993 29.553 1.00 50.78 231 TYR A C 1
ATOM 1844 O O . TYR A 1 231 ? -8.533 6.307 28.533 1.00 50.78 231 TYR A O 1
ATOM 1852 N N . PHE A 1 232 ? -8.242 8.277 29.582 1.00 57.72 232 PHE A N 1
ATOM 1853 C CA . PHE A 1 232 ? -7.617 9.018 28.469 1.00 57.72 232 PHE A CA 1
ATOM 1854 C C . PHE A 1 232 ? -6.403 8.317 27.823 1.00 57.72 232 PHE A C 1
ATOM 1856 O O . PHE A 1 232 ? -5.917 8.760 26.787 1.00 57.72 232 PHE A O 1
ATOM 1863 N N . CYS A 1 233 ? -5.877 7.239 28.410 1.00 63.12 233 CYS A N 1
ATOM 1864 C CA . CYS A 1 233 ? -4.772 6.457 27.858 1.00 63.12 233 CYS A CA 1
ATOM 1865 C C . CYS A 1 233 ? -5.058 5.923 26.442 1.00 63.12 233 CYS A C 1
ATOM 1867 O O . CYS A 1 233 ? -4.140 5.886 25.625 1.00 63.12 233 CYS A O 1
ATOM 1869 N N . ARG A 1 234 ? -6.312 5.557 26.122 1.00 71.62 234 ARG A N 1
ATOM 1870 C CA . ARG A 1 234 ? -6.675 4.991 24.806 1.00 71.62 234 ARG A CA 1
ATOM 1871 C C . ARG A 1 234 ? -6.594 6.034 23.692 1.00 71.62 234 ARG A C 1
ATOM 1873 O O . ARG A 1 234 ? -5.876 5.836 22.715 1.00 71.62 234 ARG A O 1
ATOM 1880 N N . SER A 1 235 ? -7.270 7.169 23.867 1.00 74.69 235 SER A N 1
ATOM 1881 C CA . SER A 1 235 ? -7.221 8.272 22.904 1.00 74.69 235 SER A CA 1
ATOM 1882 C C . SER A 1 235 ? -5.811 8.852 22.796 1.00 74.69 235 SER A C 1
ATOM 1884 O O . SER A 1 235 ? -5.345 9.063 21.685 1.00 74.69 235 SER A O 1
ATOM 1886 N N . LYS A 1 236 ? -5.069 8.998 23.906 1.00 78.81 236 LYS A N 1
ATOM 1887 C CA . LYS A 1 236 ? -3.657 9.428 23.885 1.00 78.81 236 LYS A CA 1
ATOM 1888 C C . LYS A 1 236 ? -2.770 8.510 23.040 1.00 78.81 236 LYS A C 1
ATOM 1890 O O . LYS A 1 236 ? -1.988 9.009 22.237 1.00 78.81 236 LYS A O 1
ATOM 1895 N N . TYR A 1 237 ? -2.903 7.191 23.185 1.00 80.75 237 TYR A N 1
ATOM 1896 C CA . TYR A 1 237 ? -2.133 6.229 22.392 1.00 80.75 237 TYR A CA 1
ATOM 1897 C C . TYR A 1 237 ? -2.455 6.331 20.893 1.00 80.75 237 TYR A C 1
ATOM 1899 O O . TYR A 1 237 ? -1.547 6.435 20.067 1.00 80.75 237 TYR A O 1
ATOM 1907 N N . ILE A 1 238 ? -3.742 6.381 20.539 1.00 83.62 238 ILE A N 1
ATOM 1908 C CA . ILE A 1 238 ? -4.184 6.496 19.140 1.00 83.62 238 ILE A CA 1
ATOM 1909 C C . ILE A 1 238 ? -3.747 7.843 18.545 1.00 83.62 238 ILE A C 1
ATOM 1911 O O . ILE A 1 238 ? -3.294 7.880 17.403 1.00 83.62 238 ILE A O 1
ATOM 1915 N N . THR A 1 239 ? -3.801 8.932 19.317 1.00 87.12 239 THR A N 1
ATOM 1916 C CA . THR A 1 239 ? -3.303 10.254 18.909 1.00 87.12 239 THR A CA 1
ATOM 1917 C C . THR A 1 239 ? -1.820 10.219 18.559 1.00 87.12 239 THR A C 1
ATOM 1919 O O . THR A 1 239 ? -1.427 10.807 17.552 1.00 87.12 239 THR A O 1
ATOM 1922 N N . ILE A 1 240 ? -0.990 9.517 19.341 1.00 88.69 240 ILE A N 1
ATOM 1923 C CA . ILE A 1 240 ? 0.441 9.363 19.035 1.00 88.69 240 ILE A CA 1
ATOM 1924 C C . ILE A 1 240 ? 0.614 8.647 17.691 1.00 88.69 240 ILE A C 1
ATOM 1926 O O . ILE A 1 240 ? 1.341 9.145 16.831 1.00 88.69 240 ILE A O 1
ATOM 1930 N N . ILE A 1 241 ? -0.095 7.534 17.469 1.00 88.50 241 ILE A N 1
ATOM 1931 C CA . ILE A 1 241 ? -0.027 6.798 16.196 1.00 88.50 241 ILE A CA 1
ATOM 1932 C C . ILE A 1 241 ? -0.475 7.683 15.027 1.00 88.50 241 ILE A C 1
ATOM 1934 O O . ILE A 1 241 ? 0.245 7.799 14.038 1.00 88.50 241 ILE A O 1
ATOM 1938 N N . CYS A 1 242 ? -1.624 8.353 15.145 1.00 89.94 242 CYS A N 1
ATOM 1939 C CA . CYS A 1 242 ? -2.151 9.226 14.093 1.00 89.94 242 CYS A CA 1
ATOM 1940 C C . CYS A 1 242 ? -1.214 10.402 13.798 1.00 89.94 242 CYS A C 1
ATOM 1942 O O . CYS A 1 242 ? -1.074 10.791 12.639 1.00 89.94 242 CYS A O 1
ATOM 1944 N N . SER A 1 243 ? -0.531 10.938 14.812 1.00 93.06 243 SER A N 1
ATOM 1945 C CA . SER A 1 243 ? 0.474 11.992 14.630 1.00 93.06 243 SER A CA 1
ATOM 1946 C C . SER A 1 243 ? 1.676 11.483 13.834 1.00 93.06 243 SER A C 1
ATOM 1948 O O . SER A 1 243 ? 2.078 12.126 12.864 1.00 93.06 243 SER A O 1
ATOM 1950 N N . ILE A 1 244 ? 2.203 10.301 14.182 1.00 92.75 244 ILE A N 1
ATOM 1951 C CA . ILE A 1 244 ? 3.306 9.655 13.450 1.00 92.75 244 ILE A CA 1
ATOM 1952 C C . ILE A 1 244 ? 2.896 9.395 11.996 1.00 92.75 244 ILE A C 1
ATOM 1954 O O . ILE A 1 244 ? 3.627 9.754 11.075 1.00 92.75 244 ILE A O 1
ATOM 1958 N N . TRP A 1 245 ? 1.712 8.823 11.772 1.00 93.44 245 TRP A N 1
ATOM 1959 C CA . TRP A 1 245 ? 1.198 8.554 10.428 1.00 93.44 245 TRP A CA 1
ATOM 1960 C C . TRP A 1 245 ? 0.995 9.829 9.617 1.00 93.44 245 TRP A C 1
ATOM 1962 O O . TRP A 1 245 ? 1.391 9.873 8.458 1.00 93.44 245 TRP A O 1
ATOM 1972 N N . SER A 1 246 ? 0.430 10.879 10.213 1.00 93.69 246 SER A N 1
ATOM 1973 C CA . SER A 1 246 ? 0.223 12.164 9.534 1.00 93.69 246 SER A CA 1
ATOM 1974 C C . SER A 1 246 ? 1.548 12.762 9.070 1.00 93.69 246 SER A C 1
ATOM 1976 O O . SER A 1 246 ? 1.672 13.161 7.912 1.00 93.69 246 SER A O 1
ATOM 1978 N N . PHE A 1 247 ? 2.556 12.761 9.948 1.00 94.75 247 PHE A N 1
ATOM 1979 C CA . PHE A 1 247 ? 3.898 13.231 9.621 1.00 94.75 247 PHE A CA 1
ATOM 1980 C C . PHE A 1 247 ? 4.540 12.393 8.508 1.00 94.75 247 PHE A C 1
ATOM 1982 O O . PHE A 1 247 ? 5.004 12.946 7.512 1.00 94.75 247 PHE A O 1
ATOM 1989 N N . ASN A 1 248 ? 4.509 11.063 8.629 1.00 94.12 248 ASN A N 1
ATOM 1990 C CA . ASN A 1 248 ? 5.102 10.159 7.644 1.00 94.12 248 ASN A CA 1
ATOM 1991 C C . ASN A 1 248 ? 4.410 10.243 6.278 1.00 94.12 248 ASN A C 1
ATOM 1993 O O . ASN A 1 248 ? 5.092 10.270 5.256 1.00 94.12 248 ASN A O 1
ATOM 1997 N N . ASN A 1 249 ? 3.078 10.331 6.246 1.00 93.12 249 ASN A N 1
ATOM 1998 C CA . ASN A 1 249 ? 2.302 10.473 5.013 1.00 93.12 249 ASN A CA 1
ATOM 1999 C C . ASN A 1 249 ? 2.616 11.803 4.312 1.00 93.12 249 ASN A C 1
ATOM 2001 O O . ASN A 1 249 ? 2.813 11.823 3.096 1.00 93.12 249 ASN A O 1
ATOM 2005 N N . ALA A 1 250 ? 2.701 12.904 5.067 1.00 93.50 250 ALA A N 1
ATOM 2006 C CA . ALA A 1 250 ? 3.076 14.208 4.524 1.00 93.50 250 ALA A CA 1
ATOM 2007 C C . ALA A 1 250 ? 4.509 14.194 3.976 1.00 93.50 250 ALA A C 1
ATOM 2009 O O . ALA A 1 250 ? 4.749 14.656 2.860 1.00 93.50 250 ALA A O 1
ATOM 2010 N N . LEU A 1 251 ? 5.451 13.611 4.725 1.00 92.88 251 LEU A N 1
ATOM 2011 C CA . LEU A 1 251 ? 6.831 13.459 4.284 1.00 92.88 251 LEU A CA 1
ATOM 2012 C C . LEU A 1 251 ? 6.890 12.634 2.993 1.00 92.88 251 LEU A C 1
ATOM 2014 O O . LEU A 1 251 ? 7.420 13.117 1.998 1.00 92.88 251 LEU A O 1
ATOM 2018 N N . ALA A 1 252 ? 6.292 11.443 2.969 1.00 90.75 252 ALA A N 1
ATOM 2019 C CA . ALA A 1 252 ? 6.259 10.574 1.794 1.00 90.75 252 ALA A CA 1
ATOM 2020 C C . ALA A 1 252 ? 5.660 11.276 0.566 1.00 90.75 252 ALA A C 1
ATOM 2022 O O . ALA A 1 252 ? 6.206 11.178 -0.531 1.00 90.75 252 ALA A O 1
ATOM 2023 N N . TYR A 1 253 ? 4.594 12.061 0.732 1.00 91.88 253 TYR A N 1
ATOM 2024 C CA . TYR A 1 253 ? 4.051 12.853 -0.369 1.00 91.88 253 TYR A CA 1
ATOM 2025 C C . TYR A 1 253 ? 5.053 13.879 -0.921 1.00 91.88 253 TYR A C 1
ATOM 2027 O O . TYR A 1 253 ? 5.203 14.000 -2.138 1.00 91.88 253 TYR A O 1
ATOM 2035 N N . LEU A 1 254 ? 5.789 14.580 -0.052 1.00 91.25 254 LEU A N 1
ATOM 2036 C CA . LEU A 1 254 ? 6.845 15.509 -0.473 1.00 91.25 254 LEU A CA 1
ATOM 2037 C C . LEU A 1 254 ? 7.980 14.796 -1.222 1.00 91.25 254 LEU A C 1
ATOM 2039 O O . LEU A 1 254 ? 8.528 15.357 -2.173 1.00 91.25 254 LEU A O 1
ATOM 2043 N N . TRP A 1 255 ? 8.329 13.569 -0.826 1.00 88.56 255 TRP A N 1
ATOM 2044 C CA . TRP A 1 255 ? 9.307 12.748 -1.548 1.00 88.56 255 TRP A CA 1
ATOM 2045 C C . TRP A 1 255 ? 8.805 12.368 -2.942 1.00 88.56 255 TRP A C 1
ATOM 2047 O O . TRP A 1 255 ? 9.524 12.575 -3.923 1.00 88.56 255 TRP A O 1
ATOM 2057 N N . HIS A 1 256 ? 7.550 11.931 -3.061 1.00 87.69 256 HIS A N 1
ATOM 2058 C CA . HIS A 1 256 ? 6.926 11.662 -4.355 1.00 87.69 256 HIS A CA 1
ATOM 2059 C C . HIS A 1 256 ? 6.881 12.904 -5.257 1.00 87.69 256 HIS A C 1
ATOM 2061 O O . HIS A 1 256 ? 7.197 12.797 -6.444 1.00 87.69 256 HIS A O 1
ATOM 2067 N N . LEU A 1 257 ? 6.572 14.086 -4.709 1.00 87.94 257 LEU A N 1
ATOM 2068 C CA . LEU A 1 257 ? 6.608 15.354 -5.448 1.00 87.94 257 LEU A CA 1
ATOM 2069 C C . LEU A 1 257 ? 8.008 15.668 -5.988 1.00 87.94 257 LEU A C 1
ATOM 2071 O O . LEU A 1 257 ? 8.135 16.042 -7.152 1.00 87.94 257 LEU A O 1
ATOM 2075 N N . LYS A 1 258 ? 9.056 15.458 -5.181 1.00 86.25 258 LYS A N 1
ATOM 2076 C CA . LYS A 1 258 ? 10.457 15.679 -5.583 1.00 86.25 258 LYS A CA 1
ATOM 2077 C C . LYS A 1 258 ? 10.964 14.710 -6.656 1.00 86.25 258 LYS A C 1
ATOM 2079 O O . LYS A 1 258 ? 11.997 14.988 -7.256 1.00 86.25 258 LYS A O 1
ATOM 2084 N N . GLY A 1 259 ? 10.261 13.605 -6.907 1.00 80.75 259 GLY A N 1
ATOM 2085 C CA . GLY A 1 259 ? 10.643 12.624 -7.920 1.00 80.75 259 GLY A CA 1
ATOM 2086 C C . GLY A 1 259 ? 11.606 11.570 -7.375 1.00 80.75 259 GLY A C 1
ATOM 2087 O O . GLY A 1 259 ? 12.823 11.654 -7.518 1.00 80.75 259 GLY A O 1
ATOM 2088 N N . GLU A 1 260 ? 11.052 10.538 -6.744 1.00 79.69 260 GLU A N 1
ATOM 2089 C CA . GLU A 1 260 ? 11.832 9.458 -6.137 1.00 79.69 260 GLU A CA 1
ATOM 2090 C C . GLU A 1 260 ? 12.584 8.615 -7.176 1.00 79.69 260 GLU A C 1
ATOM 2092 O O . GLU A 1 260 ? 12.005 8.173 -8.169 1.00 79.69 260 GLU A O 1
ATOM 2097 N N . LYS A 1 261 ? 13.860 8.313 -6.901 1.00 77.75 261 LYS A N 1
ATOM 2098 C CA . LYS A 1 261 ? 14.736 7.507 -7.778 1.00 77.75 261 LYS A CA 1
ATOM 2099 C C . LYS A 1 261 ? 14.717 6.005 -7.466 1.00 77.75 261 LYS A C 1
ATOM 2101 O O . LYS A 1 261 ? 14.910 5.167 -8.352 1.00 77.75 261 LYS A O 1
ATOM 2106 N N . LYS A 1 262 ? 14.513 5.644 -6.197 1.00 73.00 262 LYS A N 1
ATOM 2107 C CA . LYS A 1 262 ? 14.527 4.261 -5.690 1.00 73.00 262 LYS A CA 1
ATOM 2108 C C . LYS A 1 262 ? 13.426 4.062 -4.651 1.00 73.00 262 LYS A C 1
ATOM 2110 O O . LYS A 1 262 ? 13.094 4.995 -3.931 1.00 73.00 262 LYS A O 1
ATOM 2115 N N . LEU A 1 263 ? 12.913 2.833 -4.578 1.00 62.72 263 LEU A N 1
ATOM 2116 C CA . LEU A 1 263 ? 12.168 2.319 -3.428 1.00 62.72 263 LEU A CA 1
ATOM 2117 C C . LEU A 1 263 ? 13.188 1.964 -2.348 1.00 62.72 263 LEU A C 1
ATOM 2119 O O . LEU A 1 263 ? 13.765 0.875 -2.412 1.00 62.72 263 LEU A O 1
ATOM 2123 N N . ASN A 1 264 ? 13.454 2.898 -1.440 1.00 48.50 264 ASN A N 1
ATOM 2124 C CA . ASN A 1 264 ? 14.208 2.640 -0.217 1.00 48.50 264 ASN A CA 1
ATOM 2125 C C . ASN A 1 264 ? 13.266 2.785 0.971 1.00 48.50 264 ASN A C 1
ATOM 2127 O O . ASN A 1 264 ? 12.634 3.860 1.058 1.00 48.50 264 ASN A O 1
#

Foldseek 3Di:
DVVLLVVLVVVCPVPDLCVLAVVLLLLLLQPDLDPDPVVSVVSSVLCLLAVLVSLQLQPQQVPDLLSNLQVQDFQQLEAEPPPGGGPFRCHQQVPWAFDPPDPDPSVVLSVVQKDFQDPVNLVSLVRNLSSLVSLVSNLVCQLVDPADPDDDSLSSQLSNSSNSSSVSSNPSRMDGNHRSCVSSVPHHTYTYHDVPCNVVSNVVSVVSLVCQLVSLCVSLVSQCSGPPVPPCVRSVVSVVSSVSNNVSSVVVVVCVVVGGRHDD

Secondary structure (DSSP, 8-state):
-HHHHHHHHHH---S-IIIIIIHHHHHHHT----SSHHHHHHHHHHHHH-HHHHHIIIIIITTSHHHHHHTTS-GGGEEETTTEE-SS-SSSSS-EEEPTT-SS-HHHHHHHHEEEPPHHHHHHHHHHHHHHHHHHHHHHHHHHSS---S--THHHHHTGGGHHHHHHHHHH-EEE-S-HHHHTTT--EEEEE-HHHHHHHHHHHHHHHHHHHHHHHHHHHHHHHSSPTT-THHHHHHHHHHHHHHHHHHHHHHHHHH---S--